Protein AF-A0A4Q6XIL2-F1 (afdb_monomer_lite)

pLDDT: mean 70.56, std 14.46, range [35.97, 95.5]

Foldseek 3Di:
DDDDDPDDPDPPDPDDPVVVVDPPDDDDPCNVVCVVVVVVVVVVVVPPPVPDPPPVDDPPCCVVCVVVVVVVVVVVVVVVVPDDPPPDDPVCCVVCVVVVVVVVVVVVVVVVPPDPDDDPCCVVCVVVVVVVVVVVVVVCVVDVDPPDDDPPCPVVVVVVVVCVVPVPPDPPPPPPPPDPCVVVVVVVVVVVVVVVCVVVVVVCVVPVDDDDDDDPPPVPDPVVNVVVVVVVPDDPVVVVVVVVCVVCVPDDPDDPPPDDPVNVVVVVVVVD

Structure (mmCIF, N/CA/C/O backbone):
data_AF-A0A4Q6XIL2-F1
#
_entry.id   AF-A0A4Q6XIL2-F1
#
loop_
_atom_site.group_PDB
_atom_site.id
_atom_site.type_symbol
_atom_site.label_atom_id
_atom_site.label_alt_id
_atom_site.label_comp_id
_atom_site.label_asym_id
_atom_site.label_entity_id
_atom_site.label_seq_id
_atom_site.pdbx_PDB_ins_code
_atom_site.Cartn_x
_atom_site.Cartn_y
_atom_site.Cartn_z
_atom_site.occupancy
_atom_site.B_iso_or_equiv
_atom_site.auth_seq_id
_atom_site.auth_comp_id
_atom_site.auth_asym_id
_atom_site.auth_atom_id
_atom_site.pdbx_PDB_model_num
ATOM 1 N N . MET A 1 1 ? 30.115 -16.302 -67.035 1.00 35.97 1 MET A N 1
ATOM 2 C CA . MET A 1 1 ? 30.750 -15.832 -68.285 1.00 35.97 1 MET A CA 1
ATOM 3 C C . MET A 1 1 ? 32.041 -16.617 -68.432 1.00 35.97 1 MET A C 1
ATOM 5 O O . MET A 1 1 ? 32.786 -16.675 -67.466 1.00 35.97 1 MET A O 1
ATOM 9 N N . LYS A 1 2 ? 32.237 -17.341 -69.539 1.00 39.78 2 LYS A N 1
ATOM 10 C CA . LYS A 1 2 ? 33.525 -17.990 -69.825 1.00 39.78 2 LYS A CA 1
ATOM 11 C C . LYS A 1 2 ? 34.442 -16.896 -70.366 1.00 39.78 2 LYS A C 1
ATOM 13 O O . LYS A 1 2 ? 34.049 -16.223 -71.311 1.00 39.78 2 LYS A O 1
ATOM 18 N N . GLU A 1 3 ? 35.576 -16.665 -69.721 1.00 50.53 3 GLU A N 1
ATOM 19 C CA . GLU A 1 3 ? 36.574 -15.711 -70.202 1.00 50.53 3 GLU A CA 1
ATOM 20 C C . GLU A 1 3 ? 37.308 -16.338 -71.392 1.00 50.53 3 GLU A C 1
ATOM 22 O O . GLU A 1 3 ? 37.938 -17.391 -71.265 1.00 50.53 3 GLU A O 1
ATOM 27 N N . ASP A 1 4 ? 37.176 -15.717 -72.565 1.00 41.81 4 ASP A N 1
ATOM 28 C CA . ASP A 1 4 ? 37.989 -16.038 -73.732 1.00 41.81 4 ASP A CA 1
ATOM 29 C C . ASP A 1 4 ? 39.417 -15.552 -73.464 1.00 41.81 4 ASP A C 1
ATOM 31 O O . ASP A 1 4 ? 39.721 -14.359 -73.488 1.00 41.81 4 ASP A O 1
ATOM 35 N N . ASN A 1 5 ? 40.298 -16.500 -73.159 1.00 49.25 5 ASN A N 1
ATOM 36 C CA . ASN A 1 5 ? 41.710 -16.252 -72.912 1.00 49.25 5 ASN A CA 1
ATOM 37 C C . ASN A 1 5 ? 42.403 -15.765 -74.198 1.00 49.25 5 ASN A C 1
ATOM 39 O O . ASN A 1 5 ? 42.626 -16.539 -75.126 1.00 49.25 5 ASN A O 1
ATOM 43 N N . THR A 1 6 ? 42.801 -14.494 -74.232 1.00 50.91 6 THR A N 1
ATOM 44 C CA . THR A 1 6 ? 43.514 -13.826 -75.338 1.00 50.91 6 THR A CA 1
ATOM 45 C C . THR A 1 6 ? 45.026 -14.102 -75.344 1.00 50.91 6 THR A C 1
ATOM 47 O O . THR A 1 6 ? 45.837 -13.197 -75.550 1.00 50.91 6 THR A O 1
ATOM 50 N N . TYR A 1 7 ? 45.448 -15.350 -75.117 1.00 49.56 7 TYR A N 1
ATOM 51 C CA . TYR A 1 7 ? 46.871 -15.697 -75.198 1.00 49.56 7 TYR A CA 1
ATOM 52 C C . TYR A 1 7 ? 47.265 -16.055 -76.635 1.00 49.56 7 TYR A C 1
ATOM 54 O O . TYR A 1 7 ? 46.742 -16.995 -77.225 1.00 49.56 7 TYR A O 1
ATOM 62 N N . TYR A 1 8 ? 48.197 -15.272 -77.182 1.00 51.75 8 TYR A N 1
ATOM 63 C CA . TYR A 1 8 ? 48.825 -15.496 -78.481 1.00 51.75 8 TYR A CA 1
ATOM 64 C C . TYR A 1 8 ? 49.592 -16.827 -78.511 1.00 51.75 8 TYR A C 1
ATOM 66 O O . TYR A 1 8 ? 50.364 -17.137 -77.600 1.00 51.75 8 TYR A O 1
ATOM 74 N N . ASP A 1 9 ? 49.394 -17.572 -79.597 1.00 50.25 9 ASP A N 1
ATOM 75 C CA . ASP A 1 9 ? 50.115 -18.796 -79.947 1.00 50.25 9 ASP A CA 1
ATOM 76 C C . ASP A 1 9 ? 51.606 -18.475 -80.186 1.00 50.25 9 ASP A C 1
ATOM 78 O O . ASP A 1 9 ? 51.934 -17.637 -81.030 1.00 50.25 9 ASP A O 1
ATOM 82 N N . GLY A 1 10 ? 52.508 -19.066 -79.391 1.00 56.28 10 GLY A N 1
ATOM 83 C CA . GLY A 1 10 ? 53.964 -18.848 -79.498 1.00 56.28 10 GLY A CA 1
ATOM 84 C C . GLY A 1 10 ? 54.751 -18.643 -78.191 1.00 56.28 10 GLY A C 1
ATOM 85 O O . GLY A 1 10 ? 55.970 -18.500 -78.239 1.00 56.28 10 GLY A O 1
ATOM 86 N N . MET A 1 11 ? 54.108 -18.649 -77.019 1.00 53.56 11 MET A N 1
ATOM 87 C CA . MET A 1 11 ? 54.763 -18.528 -75.696 1.00 53.56 11 MET A CA 1
ATOM 88 C C . MET A 1 11 ? 54.828 -19.876 -74.952 1.00 53.56 11 MET A C 1
ATOM 90 O O . MET A 1 11 ? 54.494 -19.982 -73.774 1.00 53.56 11 MET A O 1
ATOM 94 N N . ASP A 1 12 ? 55.278 -20.932 -75.629 1.00 52.41 12 ASP A N 1
ATOM 95 C CA . ASP A 1 12 ? 55.205 -22.317 -75.128 1.00 52.41 12 ASP A CA 1
ATOM 96 C C . ASP A 1 12 ? 56.283 -22.696 -74.082 1.00 52.41 12 ASP A C 1
ATOM 98 O O . ASP A 1 12 ? 56.531 -23.866 -73.804 1.00 52.41 12 ASP A O 1
ATOM 102 N N . GLY A 1 13 ? 56.937 -21.704 -73.464 1.00 54.25 13 GLY A N 1
ATOM 103 C CA . GLY A 1 13 ? 58.033 -21.925 -72.507 1.00 54.25 13 GLY A CA 1
ATOM 104 C C . GLY A 1 13 ? 58.034 -21.037 -71.260 1.00 54.25 13 GLY A C 1
ATOM 105 O O . GLY A 1 13 ? 58.882 -21.224 -70.392 1.00 54.25 13 GLY A O 1
ATOM 106 N N . LEU A 1 14 ? 57.104 -20.084 -71.138 1.00 55.16 14 LEU A N 1
ATOM 107 C CA . LEU A 1 14 ? 57.030 -19.139 -70.007 1.00 55.16 14 LEU A CA 1
ATOM 108 C C . LEU A 1 14 ? 55.623 -19.084 -69.398 1.00 55.16 14 LEU A C 1
ATOM 110 O O . LEU A 1 14 ? 55.160 -18.048 -68.922 1.00 55.16 14 LEU A O 1
ATOM 114 N N . ASN A 1 15 ? 54.914 -20.210 -69.416 1.00 61.03 15 ASN A N 1
ATOM 115 C CA . ASN A 1 15 ? 53.628 -20.309 -68.747 1.00 61.03 15 ASN A CA 1
ATOM 116 C C . ASN A 1 15 ? 53.857 -20.348 -67.231 1.00 61.03 15 ASN A C 1
ATOM 118 O O . ASN A 1 15 ? 54.387 -21.322 -66.697 1.00 61.03 15 ASN A O 1
ATOM 122 N N . LEU A 1 16 ? 53.452 -19.277 -66.540 1.00 62.19 16 LEU A N 1
ATOM 123 C CA . LEU A 1 16 ? 53.321 -19.263 -65.082 1.00 62.19 16 LEU A CA 1
ATOM 124 C C . LEU A 1 16 ? 52.563 -20.532 -64.641 1.00 62.19 16 LEU A C 1
ATOM 126 O O . LEU A 1 16 ? 51.563 -20.878 -65.285 1.00 62.19 16 LEU A O 1
ATOM 130 N N . PRO A 1 17 ? 53.010 -21.236 -63.581 1.00 65.12 17 PRO A N 1
ATOM 131 C CA . PRO A 1 17 ? 52.316 -22.418 -63.083 1.00 65.12 17 PRO A CA 1
ATOM 132 C C . PRO A 1 17 ? 50.838 -22.094 -62.850 1.00 65.12 17 PRO A C 1
ATOM 134 O O . PRO A 1 17 ? 50.507 -20.995 -62.408 1.00 65.12 17 PRO A O 1
ATOM 137 N N . GLY A 1 18 ? 49.942 -23.040 -63.149 1.00 60.91 18 GLY A N 1
ATOM 138 C CA . GLY A 1 18 ? 48.489 -22.812 -63.118 1.00 60.91 18 GLY A CA 1
ATOM 139 C C . GLY A 1 18 ? 47.961 -22.249 -61.791 1.00 60.91 18 GLY A C 1
ATOM 140 O O . GLY A 1 18 ? 46.960 -21.546 -61.790 1.00 60.91 18 GLY A O 1
ATOM 141 N N . SER A 1 19 ? 48.679 -22.461 -60.684 1.00 62.78 19 SER A N 1
ATOM 142 C CA . SER A 1 19 ? 48.404 -21.864 -59.371 1.00 62.78 19 SER A CA 1
ATOM 143 C C . SER A 1 19 ? 48.509 -20.334 -59.329 1.00 62.78 19 SER A C 1
ATOM 145 O O . SER A 1 19 ? 47.847 -19.716 -58.505 1.00 62.78 19 SER A O 1
ATOM 147 N N . LEU A 1 20 ? 49.304 -19.715 -60.206 1.00 59.84 20 LEU A N 1
ATOM 148 C CA . LEU A 1 20 ? 49.441 -18.257 -60.333 1.00 59.84 20 LEU A CA 1
ATOM 149 C C . LEU A 1 20 ? 48.453 -17.652 -61.340 1.00 59.84 20 LEU A C 1
ATOM 151 O O . LEU A 1 20 ? 48.367 -16.433 -61.460 1.00 59.84 20 LEU A O 1
ATOM 155 N N . ARG A 1 21 ? 47.721 -18.496 -62.079 1.00 64.81 21 ARG A N 1
ATOM 156 C CA . ARG A 1 21 ? 46.666 -18.075 -63.016 1.00 64.81 21 ARG A CA 1
ATOM 157 C C . ARG A 1 21 ? 45.281 -18.014 -62.372 1.00 64.81 21 ARG A C 1
ATOM 159 O O . ARG A 1 21 ? 44.341 -17.565 -63.014 1.00 64.81 21 ARG A O 1
ATOM 166 N N . ILE A 1 22 ? 45.146 -18.469 -61.128 1.00 63.88 22 ILE A N 1
ATOM 167 C CA . ILE A 1 22 ? 43.887 -18.456 -60.385 1.00 63.88 22 ILE A CA 1
ATOM 168 C C . ILE A 1 22 ? 43.977 -17.320 -59.373 1.00 63.88 22 ILE A C 1
ATOM 170 O O . ILE A 1 22 ? 44.932 -17.263 -58.601 1.00 63.88 22 ILE A O 1
ATOM 174 N N . ASN A 1 23 ? 43.004 -16.410 -59.385 1.00 69.00 23 ASN A N 1
ATOM 175 C CA . ASN A 1 23 ? 42.949 -15.316 -58.421 1.00 69.00 23 ASN A CA 1
ATOM 176 C C . ASN A 1 23 ? 42.804 -15.891 -56.990 1.00 69.00 23 ASN A C 1
ATOM 178 O O . ASN A 1 23 ? 41.783 -16.520 -56.709 1.00 69.00 23 ASN A O 1
ATOM 182 N N . PRO A 1 24 ? 43.787 -15.697 -56.086 1.00 73.75 24 PRO A N 1
ATOM 183 C CA . PRO A 1 24 ? 43.733 -16.228 -54.723 1.00 73.75 24 PRO A CA 1
ATOM 184 C C . PRO A 1 24 ? 42.817 -15.410 -53.798 1.00 73.75 24 PRO A C 1
ATOM 186 O O . PRO A 1 24 ? 42.589 -15.806 -52.655 1.00 73.75 24 PRO A O 1
ATOM 189 N N . PHE A 1 25 ? 42.308 -14.264 -54.258 1.00 76.75 25 PHE A N 1
ATOM 190 C CA . PHE A 1 25 ? 41.436 -13.400 -53.475 1.00 76.75 25 PHE A CA 1
ATOM 191 C C . PHE A 1 25 ? 39.975 -13.807 -53.673 1.00 76.75 25 PHE A C 1
ATOM 193 O O . PHE A 1 25 ? 39.355 -13.499 -54.690 1.00 76.75 25 PHE A O 1
ATOM 200 N N . VAL A 1 26 ? 39.429 -14.494 -52.670 1.00 76.06 26 VAL A N 1
ATOM 201 C CA . VAL A 1 26 ? 37.998 -14.797 -52.570 1.00 76.06 26 VAL A CA 1
ATOM 202 C C . VAL A 1 26 ? 37.358 -13.754 -51.669 1.00 76.06 26 VAL A C 1
ATOM 204 O O . VAL A 1 26 ? 37.777 -13.560 -50.528 1.00 76.06 26 VAL A O 1
ATOM 207 N N . VAL A 1 27 ? 36.350 -13.067 -52.194 1.00 82.56 27 VAL A N 1
ATOM 208 C CA . VAL A 1 27 ? 35.577 -12.090 -51.427 1.00 82.56 27 VAL A CA 1
ATOM 209 C C . VAL A 1 27 ? 34.447 -12.824 -50.696 1.00 82.56 27 VAL A C 1
ATOM 211 O O . VAL A 1 27 ? 33.848 -13.720 -51.295 1.00 82.56 27 VAL A O 1
ATOM 214 N N . PRO A 1 28 ? 34.160 -12.494 -49.422 1.00 82.81 28 PRO A N 1
ATOM 215 C CA . PRO A 1 28 ? 33.068 -13.116 -48.681 1.00 82.81 28 PRO A CA 1
ATOM 216 C C . PRO A 1 28 ? 31.714 -12.954 -49.375 1.00 82.81 28 PRO A C 1
ATOM 218 O O . PRO A 1 28 ? 31.485 -11.995 -50.118 1.00 82.81 28 PRO A O 1
ATOM 221 N N . GLU A 1 29 ? 30.801 -13.879 -49.091 1.00 83.62 29 GLU A N 1
ATOM 222 C CA . GLU A 1 29 ? 29.417 -13.796 -49.552 1.00 83.62 29 GLU A CA 1
ATOM 223 C C . GLU A 1 29 ? 28.786 -12.462 -49.104 1.00 83.62 29 GLU A C 1
ATOM 225 O O . GLU A 1 29 ? 28.984 -12.024 -47.970 1.00 83.62 29 GLU A O 1
ATOM 230 N N . ASN A 1 30 ? 28.065 -11.792 -50.008 1.00 84.81 30 ASN A N 1
ATOM 231 C CA . ASN A 1 30 ? 27.443 -10.474 -49.808 1.00 84.81 30 ASN A CA 1
ATOM 232 C C . ASN A 1 30 ? 28.405 -9.287 -49.571 1.00 84.81 30 ASN A C 1
ATOM 234 O O . ASN A 1 30 ? 27.955 -8.202 -49.193 1.00 84.81 30 ASN A O 1
ATOM 238 N N . TYR A 1 31 ? 29.717 -9.435 -49.818 1.00 86.75 31 TYR A N 1
ATOM 239 C CA . TYR A 1 31 ? 30.682 -8.335 -49.649 1.00 86.75 31 TYR A CA 1
ATOM 240 C C . TYR A 1 31 ? 30.289 -7.084 -50.444 1.00 86.75 31 TYR A C 1
ATOM 242 O O . TYR A 1 31 ? 30.260 -5.985 -49.896 1.00 86.75 31 TYR A O 1
ATOM 250 N N . PHE A 1 32 ? 29.962 -7.241 -51.730 1.00 88.25 32 PHE A N 1
ATOM 251 C CA . PHE A 1 32 ? 29.623 -6.107 -52.591 1.00 88.25 32 PHE A CA 1
ATOM 252 C C . PHE A 1 32 ? 28.232 -5.536 -52.301 1.00 88.25 32 PHE A C 1
ATOM 254 O O . PHE A 1 32 ? 28.053 -4.326 -52.426 1.00 88.25 32 PHE A O 1
ATOM 261 N N . ASP A 1 33 ? 27.297 -6.362 -51.828 1.00 89.06 33 ASP A N 1
ATOM 262 C CA . ASP A 1 33 ? 25.962 -5.913 -51.415 1.00 89.06 33 ASP A CA 1
ATOM 263 C C . ASP A 1 33 ? 26.038 -5.005 -50.177 1.00 89.06 33 ASP A C 1
ATOM 265 O O . ASP A 1 33 ? 25.308 -4.019 -50.064 1.00 89.06 33 ASP A O 1
ATOM 269 N N . GLN A 1 34 ? 26.970 -5.291 -49.259 1.00 88.62 34 GLN A N 1
ATOM 270 C CA . GLN A 1 34 ? 27.212 -4.480 -48.060 1.00 88.62 34 GLN A CA 1
ATOM 271 C C . GLN A 1 34 ? 28.234 -3.355 -48.271 1.00 88.62 34 GLN A C 1
ATOM 273 O O . GLN A 1 34 ? 28.296 -2.413 -47.477 1.00 88.62 34 GLN A O 1
ATOM 278 N N . LEU A 1 35 ? 29.042 -3.412 -49.332 1.00 89.31 35 LEU A N 1
ATOM 279 C CA . LEU A 1 35 ? 30.102 -2.434 -49.573 1.00 89.31 35 LEU A CA 1
ATOM 280 C C . LEU A 1 35 ? 29.532 -1.024 -49.740 1.00 89.31 35 LEU A C 1
ATOM 282 O O . LEU A 1 35 ? 30.037 -0.081 -49.135 1.00 89.31 35 LEU A O 1
ATOM 286 N N . SER A 1 36 ? 28.459 -0.870 -50.519 1.00 86.44 36 SER A N 1
ATOM 287 C CA . SER A 1 36 ? 27.848 0.441 -50.757 1.00 86.44 36 SER A CA 1
ATOM 288 C C . SER A 1 36 ? 27.305 1.068 -49.472 1.00 86.44 36 SER A C 1
ATOM 290 O O . SER A 1 36 ? 27.518 2.258 -49.235 1.00 86.44 36 SER A O 1
ATOM 292 N N . SER A 1 37 ? 26.641 0.280 -48.621 1.00 85.69 37 SER A N 1
ATOM 293 C CA . SER A 1 37 ? 26.092 0.771 -47.352 1.00 85.69 37 SER A CA 1
ATOM 294 C C . SER A 1 37 ? 27.194 1.092 -46.338 1.00 85.69 37 SER A C 1
ATOM 296 O O . SER A 1 37 ? 27.106 2.112 -45.654 1.00 85.69 37 SER A O 1
ATOM 298 N N . SER A 1 38 ? 28.259 0.286 -46.296 1.00 85.94 38 SER A N 1
ATOM 299 C CA . SER A 1 38 ? 29.433 0.499 -45.439 1.00 85.94 38 SER A CA 1
ATOM 300 C C . SER A 1 38 ? 30.237 1.741 -45.841 1.00 85.94 38 SER A C 1
ATOM 302 O O . SER A 1 38 ? 30.579 2.572 -45.003 1.00 85.94 38 SER A O 1
ATOM 304 N N . VAL A 1 39 ? 30.480 1.940 -47.137 1.00 89.25 39 VAL A N 1
ATOM 305 C CA . VAL A 1 39 ? 31.167 3.143 -47.633 1.00 89.25 39 VAL A CA 1
ATOM 306 C C . VAL A 1 39 ? 30.320 4.391 -47.376 1.00 89.25 39 VAL A C 1
ATOM 308 O O . VAL A 1 39 ? 30.848 5.425 -46.969 1.00 89.25 39 VAL A O 1
ATOM 311 N N . LEU A 1 40 ? 28.998 4.305 -47.556 1.00 86.25 40 LEU A N 1
ATOM 312 C CA . LEU A 1 40 ? 28.097 5.422 -47.279 1.00 86.25 40 LEU A CA 1
ATOM 313 C C . LEU A 1 40 ? 28.035 5.762 -45.783 1.00 86.25 40 LEU A C 1
ATOM 315 O O . LEU A 1 40 ? 27.981 6.943 -45.441 1.00 86.25 40 LEU A O 1
ATOM 319 N N . SER A 1 41 ? 28.046 4.767 -44.892 1.00 81.12 41 SER A N 1
ATOM 320 C CA . SER A 1 41 ? 28.058 5.005 -43.444 1.00 81.12 41 SER A CA 1
ATOM 321 C C . SER A 1 41 ? 29.374 5.642 -42.990 1.00 81.12 41 SER A C 1
ATOM 323 O O . SER A 1 41 ? 29.338 6.629 -42.258 1.00 81.12 41 SER A O 1
ATOM 325 N N . GLN A 1 42 ? 30.516 5.177 -43.503 1.00 83.38 42 GLN A N 1
ATOM 326 C CA . GLN A 1 42 ? 31.828 5.779 -43.237 1.00 83.38 42 GLN A CA 1
ATOM 327 C C . GLN A 1 42 ? 31.912 7.217 -43.759 1.00 83.38 42 GLN A C 1
ATOM 329 O O . GLN A 1 42 ? 32.266 8.127 -43.015 1.00 83.38 42 GLN A O 1
ATOM 334 N N . ALA A 1 43 ? 31.480 7.458 -44.999 1.00 83.06 43 ALA A N 1
ATOM 335 C CA . ALA A 1 43 ? 31.463 8.801 -45.572 1.00 83.06 43 ALA A CA 1
ATOM 336 C C . ALA A 1 43 ? 30.524 9.759 -44.818 1.00 83.06 43 ALA A C 1
ATOM 338 O O . ALA A 1 43 ? 30.765 10.964 -44.792 1.00 83.06 43 ALA A O 1
ATOM 339 N N . ARG A 1 44 ? 29.438 9.248 -44.220 1.00 81.00 44 ARG A N 1
ATOM 340 C CA . ARG A 1 44 ? 28.550 10.035 -43.349 1.00 81.00 44 ARG A CA 1
ATOM 341 C C . ARG A 1 44 ? 29.220 10.372 -42.020 1.00 81.00 44 ARG A C 1
ATOM 343 O O . ARG A 1 44 ? 29.107 11.515 -41.593 1.00 81.00 44 ARG A O 1
ATOM 350 N N . LEU A 1 45 ? 29.925 9.419 -41.410 1.00 75.00 45 LEU A N 1
ATOM 351 C CA . LEU A 1 45 ? 30.674 9.628 -40.167 1.00 75.00 45 LEU A CA 1
ATOM 352 C C . LEU A 1 45 ? 31.800 10.657 -40.342 1.00 75.00 45 LEU A C 1
ATOM 354 O O . LEU A 1 45 ? 31.941 11.540 -39.502 1.00 75.00 45 LEU A O 1
ATOM 358 N N . ASP A 1 46 ? 32.528 10.612 -41.460 1.00 74.69 46 ASP A N 1
ATOM 359 C CA . ASP A 1 46 ? 33.604 11.569 -41.768 1.00 74.69 46 ASP A CA 1
ATOM 360 C C . ASP A 1 46 ? 33.099 12.997 -42.037 1.00 74.69 46 ASP A C 1
ATOM 362 O O . ASP A 1 46 ? 33.840 13.967 -41.881 1.00 74.69 46 ASP A O 1
ATOM 366 N N . ARG A 1 47 ? 31.834 13.142 -42.455 1.00 71.81 47 ARG A N 1
ATOM 367 C CA . ARG A 1 47 ? 31.191 14.441 -42.721 1.00 71.81 47 ARG A CA 1
ATOM 368 C C . ARG A 1 47 ? 30.566 15.074 -41.485 1.00 71.81 47 ARG A C 1
ATOM 370 O O . ARG A 1 47 ? 30.095 16.208 -41.579 1.00 71.81 47 ARG A O 1
ATOM 377 N N . LEU A 1 48 ? 30.533 14.371 -40.354 1.00 67.38 48 LEU A N 1
ATOM 378 C CA . LEU A 1 48 ? 30.116 14.984 -39.103 1.00 67.38 48 LEU A CA 1
ATOM 379 C C . LEU A 1 48 ? 31.152 16.059 -38.742 1.00 67.38 48 LEU A C 1
ATOM 381 O O . LEU A 1 48 ? 32.352 15.768 -38.724 1.00 67.38 48 LEU A O 1
ATOM 385 N N . PRO A 1 49 ? 30.730 17.316 -38.505 1.00 64.81 49 PRO A N 1
ATOM 386 C CA . PRO A 1 49 ? 31.657 18.364 -38.119 1.00 64.81 49 PRO A CA 1
ATOM 387 C C . PRO A 1 49 ? 32.443 17.896 -36.894 1.00 64.81 49 PRO A C 1
ATOM 389 O O . PRO A 1 49 ? 31.875 17.334 -35.963 1.00 64.81 49 PRO A O 1
ATOM 392 N N . THR A 1 50 ? 33.748 18.171 -36.863 1.00 56.50 50 THR A N 1
ATOM 393 C CA . THR A 1 50 ? 34.613 17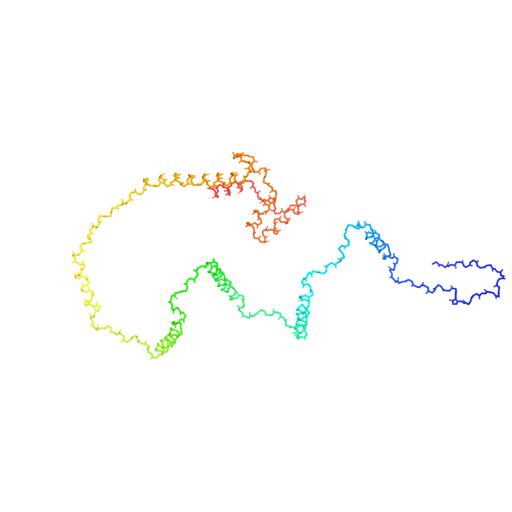.987 -35.679 1.00 56.50 50 THR A CA 1
ATOM 394 C C . THR A 1 50 ? 34.238 18.968 -34.551 1.00 56.50 50 THR A C 1
ATOM 396 O O . THR A 1 50 ? 35.087 19.424 -33.792 1.00 56.50 50 THR A O 1
ATOM 399 N N . ALA A 1 51 ? 32.968 19.355 -34.455 1.00 55.56 51 ALA A N 1
ATOM 400 C CA . ALA A 1 51 ? 32.410 19.982 -33.281 1.00 55.56 51 ALA A CA 1
ATOM 401 C C . ALA A 1 51 ? 32.213 18.852 -32.273 1.00 55.56 51 ALA A C 1
ATOM 403 O O . ALA A 1 51 ? 31.248 18.101 -32.337 1.00 55.56 51 ALA A O 1
ATOM 404 N N . GLU A 1 52 ? 33.219 18.723 -31.410 1.00 56.97 52 GLU A N 1
ATOM 405 C CA . GLU A 1 52 ? 33.240 17.831 -30.262 1.00 56.97 52 GLU A CA 1
ATOM 406 C C . GLU A 1 52 ? 33.249 16.337 -30.615 1.00 56.97 52 GLU A C 1
ATOM 408 O O . GLU A 1 52 ? 32.233 15.655 -30.706 1.00 56.97 52 GLU A O 1
ATOM 413 N N . ARG A 1 53 ? 34.465 15.772 -30.680 1.00 53.22 53 ARG A N 1
ATOM 414 C CA . ARG A 1 53 ? 34.678 14.369 -30.309 1.00 53.22 53 ARG A CA 1
ATOM 415 C C . ARG A 1 53 ? 34.326 14.195 -28.827 1.00 53.22 53 ARG A C 1
ATOM 417 O O . ARG A 1 53 ? 35.201 13.920 -28.009 1.00 53.22 53 ARG A O 1
ATOM 424 N N . ILE A 1 54 ? 33.050 14.311 -28.479 1.00 54.69 54 ILE A N 1
ATOM 425 C CA . ILE A 1 54 ? 32.497 13.555 -27.367 1.00 54.69 54 ILE A CA 1
ATOM 426 C C . ILE A 1 54 ? 32.520 12.118 -27.890 1.00 54.69 54 ILE A C 1
ATOM 428 O O . ILE A 1 54 ? 31.552 11.605 -28.444 1.00 54.69 54 ILE A O 1
ATOM 432 N N . GLY A 1 55 ? 33.704 11.495 -27.850 1.00 56.62 55 GLY A N 1
ATOM 433 C CA . GLY A 1 55 ? 33.793 10.049 -27.995 1.00 56.62 55 GLY A CA 1
ATOM 434 C C . GLY A 1 55 ? 32.808 9.439 -27.010 1.00 56.62 55 GLY A C 1
ATOM 435 O O . GLY A 1 55 ? 32.581 10.046 -25.969 1.00 56.62 55 GLY A O 1
ATOM 436 N N . PHE A 1 56 ? 32.204 8.300 -27.358 1.00 62.41 56 PHE A N 1
ATOM 437 C CA . PHE A 1 56 ? 31.222 7.607 -26.522 1.00 62.41 56 PHE A CA 1
ATOM 438 C C . PHE A 1 56 ? 31.604 7.696 -25.040 1.00 62.41 56 PHE A C 1
ATOM 440 O O . PHE A 1 56 ? 32.508 7.001 -24.572 1.00 62.41 56 PHE A O 1
ATOM 447 N N . THR A 1 57 ? 30.965 8.618 -24.323 1.00 66.38 57 THR A N 1
ATOM 448 C CA . THR A 1 57 ? 31.250 8.860 -22.921 1.00 66.38 57 THR A CA 1
ATOM 449 C C . THR A 1 57 ? 30.435 7.857 -22.152 1.00 66.38 57 THR A C 1
ATOM 451 O O . THR A 1 57 ? 29.209 7.800 -22.236 1.00 66.38 57 THR A O 1
ATOM 454 N N . VAL A 1 58 ? 31.146 7.009 -21.427 1.00 79.44 58 VAL A N 1
ATOM 455 C CA . VAL A 1 58 ? 30.510 6.084 -20.511 1.00 79.44 58 VAL A CA 1
ATOM 456 C C . VAL A 1 58 ? 29.822 6.921 -19.423 1.00 79.44 58 VAL A C 1
ATOM 458 O O . VAL A 1 58 ? 30.481 7.798 -18.856 1.00 79.44 58 VAL A O 1
ATOM 461 N N . PRO A 1 59 ? 28.526 6.692 -19.128 1.00 84.50 59 PRO A N 1
ATOM 462 C CA . PRO A 1 59 ? 27.841 7.390 -18.048 1.00 84.50 59 PRO A CA 1
ATOM 463 C C . PRO A 1 59 ? 28.632 7.281 -16.744 1.00 84.50 59 PRO A C 1
ATOM 465 O O . PRO A 1 59 ? 29.151 6.210 -16.429 1.00 84.50 59 PRO A O 1
ATOM 468 N N . GLU A 1 60 ? 28.687 8.361 -15.966 1.00 85.00 60 GLU A N 1
ATOM 469 C CA . GLU A 1 60 ? 29.498 8.455 -14.739 1.00 85.00 60 GLU A CA 1
ATOM 470 C C . GLU A 1 60 ? 29.263 7.277 -13.772 1.00 85.00 60 GLU A C 1
ATOM 472 O O . GLU A 1 60 ? 30.184 6.783 -13.127 1.00 85.00 60 GLU A O 1
ATOM 477 N N . SER A 1 61 ? 28.034 6.756 -13.734 1.00 86.50 61 SER A N 1
ATOM 478 C CA . SER A 1 61 ? 27.633 5.647 -12.860 1.00 86.50 61 SER A CA 1
ATOM 479 C C . SER A 1 61 ? 27.796 4.243 -13.458 1.00 86.50 61 SER A C 1
ATOM 481 O O . SER A 1 61 ? 27.563 3.267 -12.747 1.00 86.50 61 SER A O 1
ATOM 483 N N . TYR A 1 62 ? 28.198 4.098 -14.724 1.00 88.19 62 TYR A N 1
ATOM 484 C CA . TYR A 1 62 ? 28.266 2.793 -15.396 1.00 88.19 62 TYR A CA 1
ATOM 485 C C . TYR A 1 62 ? 29.185 1.816 -14.662 1.00 88.19 62 TYR A C 1
ATOM 487 O O . TYR A 1 62 ? 28.759 0.721 -14.317 1.00 88.19 62 TYR A O 1
ATOM 495 N N . PHE A 1 63 ? 30.428 2.213 -14.369 1.00 92.31 63 PHE A N 1
ATOM 496 C CA . PHE A 1 63 ? 31.391 1.329 -13.704 1.00 92.31 63 PHE A CA 1
ATOM 497 C C . PHE A 1 63 ? 31.031 1.076 -12.239 1.00 92.31 63 PHE A C 1
ATOM 499 O O . PHE A 1 63 ? 31.203 -0.041 -11.755 1.00 92.31 63 PHE A O 1
ATOM 506 N N . SER A 1 64 ? 30.464 2.075 -11.561 1.00 90.25 64 SER A N 1
ATOM 507 C CA . SER A 1 64 ? 29.960 1.935 -10.191 1.00 90.25 64 SER A CA 1
ATOM 508 C C . SER A 1 64 ? 28.817 0.918 -10.105 1.00 90.25 64 SER A C 1
ATOM 510 O O . SER A 1 64 ? 28.733 0.159 -9.141 1.00 90.25 64 SER A O 1
ATOM 512 N N . GLN A 1 65 ? 27.953 0.865 -11.123 1.00 92.12 65 GLN A N 1
ATOM 513 C CA . GLN A 1 65 ? 26.819 -0.062 -11.190 1.00 92.12 65 GLN A CA 1
ATOM 514 C C . GLN A 1 65 ? 27.159 -1.391 -11.873 1.00 92.12 65 GLN A C 1
ATOM 516 O O . GLN A 1 65 ? 26.438 -2.366 -11.677 1.00 92.12 65 GLN A O 1
ATOM 521 N N . LEU A 1 66 ? 28.253 -1.467 -12.635 1.00 91.81 66 LEU A N 1
ATOM 522 C CA . LEU A 1 66 ? 28.617 -2.631 -13.445 1.00 91.81 66 LEU A CA 1
ATOM 523 C C . LEU A 1 66 ? 28.691 -3.912 -12.612 1.00 91.81 66 LEU A C 1
ATOM 525 O O . LEU A 1 66 ? 28.115 -4.924 -12.997 1.00 91.81 66 LEU A O 1
ATOM 529 N N . THR A 1 67 ? 29.338 -3.860 -11.448 1.00 92.50 67 THR A N 1
ATOM 530 C CA . THR A 1 67 ? 29.436 -5.013 -10.542 1.00 92.50 67 THR A CA 1
ATOM 531 C C . THR A 1 67 ? 28.058 -5.495 -10.093 1.00 92.50 67 THR A C 1
ATOM 533 O O . THR A 1 67 ? 27.779 -6.692 -10.149 1.00 92.50 67 THR A O 1
ATOM 536 N N . ASN A 1 68 ? 27.176 -4.573 -9.698 1.00 89.50 68 ASN A N 1
ATOM 537 C CA . ASN A 1 68 ? 25.815 -4.911 -9.280 1.00 89.50 68 ASN A CA 1
ATOM 538 C C . ASN A 1 68 ? 25.002 -5.472 -10.449 1.00 89.50 68 ASN A C 1
ATOM 540 O O . ASN A 1 68 ? 24.326 -6.483 -10.286 1.00 89.50 68 ASN A O 1
ATOM 544 N N . ASN A 1 69 ? 25.114 -4.873 -11.634 1.00 92.00 69 ASN A N 1
ATOM 545 C CA . ASN A 1 69 ? 24.419 -5.321 -12.838 1.00 92.00 69 ASN A CA 1
ATOM 546 C C . ASN A 1 69 ? 24.871 -6.727 -13.251 1.00 92.00 69 ASN A C 1
ATOM 548 O O . ASN A 1 69 ? 24.033 -7.587 -13.507 1.00 92.00 69 ASN A O 1
ATOM 552 N N . ILE A 1 70 ? 26.177 -7.003 -13.237 1.00 93.19 70 ILE A N 1
ATOM 553 C CA . ILE A 1 70 ? 26.717 -8.339 -13.520 1.00 93.19 70 ILE A CA 1
ATOM 554 C C . ILE A 1 70 ? 26.209 -9.350 -12.486 1.00 93.19 70 ILE A C 1
ATOM 556 O O . ILE A 1 70 ? 25.736 -10.421 -12.857 1.00 93.19 70 ILE A O 1
ATOM 560 N N . GLN A 1 71 ? 26.246 -9.017 -11.194 1.00 90.25 71 GLN A N 1
ATOM 561 C CA . GLN A 1 71 ? 25.719 -9.899 -10.149 1.00 90.25 71 GLN A CA 1
ATOM 562 C C . GLN A 1 71 ? 24.214 -10.150 -10.293 1.00 90.25 71 GLN A C 1
ATOM 564 O O . GLN A 1 71 ? 23.760 -11.268 -10.051 1.00 90.25 71 GLN A O 1
ATOM 569 N N . LEU A 1 72 ? 23.438 -9.137 -10.685 1.00 89.44 72 LEU A N 1
ATOM 570 C CA . LEU A 1 72 ? 22.015 -9.281 -10.984 1.00 89.44 72 LEU A CA 1
ATOM 571 C C . LEU A 1 72 ? 21.801 -10.220 -12.171 1.00 89.44 72 LEU A C 1
ATOM 573 O O . LEU A 1 72 ? 20.999 -11.142 -12.058 1.00 89.44 72 LEU A O 1
ATOM 577 N N . HIS A 1 73 ? 22.551 -10.050 -13.260 1.00 84.88 73 HIS A N 1
ATOM 578 C CA . HIS A 1 73 ? 22.473 -10.932 -14.424 1.00 84.88 73 HIS A CA 1
ATOM 579 C C . HIS A 1 73 ? 22.821 -12.383 -14.081 1.00 84.88 73 HIS A C 1
ATOM 581 O O . HIS A 1 73 ? 22.058 -13.280 -14.429 1.00 84.88 73 HIS A O 1
ATOM 587 N N . ILE A 1 74 ? 23.893 -12.612 -13.318 1.00 86.81 74 ILE A N 1
ATOM 588 C CA . ILE A 1 74 ? 24.277 -13.953 -12.852 1.00 86.81 74 ILE A CA 1
ATOM 589 C C . ILE A 1 74 ? 23.160 -14.571 -12.004 1.00 86.81 74 ILE A C 1
ATOM 591 O O . ILE A 1 74 ? 22.797 -15.726 -12.211 1.00 86.81 74 ILE A O 1
ATOM 595 N N . LYS A 1 75 ? 22.577 -13.811 -11.066 1.00 84.88 75 LYS A N 1
ATOM 596 C CA . LYS A 1 75 ? 21.452 -14.290 -10.247 1.00 84.88 75 LYS A CA 1
ATOM 597 C C . LYS A 1 75 ? 20.244 -14.638 -11.115 1.00 84.88 75 LYS A C 1
ATOM 599 O O . LYS A 1 75 ? 19.661 -15.700 -10.941 1.00 84.88 75 LYS A O 1
ATOM 604 N N . VAL A 1 76 ? 19.879 -13.773 -12.062 1.00 80.38 76 VAL A N 1
ATOM 605 C CA . VAL A 1 76 ? 18.762 -14.009 -12.991 1.00 80.38 76 VAL A CA 1
ATOM 606 C C . VAL A 1 76 ? 18.992 -15.273 -13.821 1.00 80.38 76 VAL A C 1
ATOM 608 O O . VAL A 1 76 ? 18.067 -16.066 -13.973 1.00 80.38 76 VAL A O 1
ATOM 611 N N . GLU A 1 77 ? 20.206 -15.503 -14.320 1.00 77.69 77 GLU A N 1
ATOM 612 C CA . GLU A 1 77 ? 20.548 -16.725 -15.058 1.00 77.69 77 GLU A CA 1
ATOM 613 C C . GLU A 1 77 ? 20.500 -17.980 -14.179 1.00 77.69 77 GLU A C 1
ATOM 615 O O . GLU A 1 77 ? 19.933 -18.988 -14.597 1.00 77.69 77 GLU A O 1
ATOM 620 N N . GLN A 1 78 ? 20.973 -17.908 -12.931 1.00 73.19 78 GLN A N 1
ATOM 621 C CA . GLN A 1 78 ? 20.840 -19.003 -11.959 1.00 73.19 78 GLN A CA 1
ATOM 622 C C . GLN A 1 78 ? 19.371 -19.387 -11.704 1.00 73.19 78 GLN A C 1
ATOM 624 O O . GLN A 1 78 ? 19.062 -20.559 -11.484 1.00 73.19 78 GLN A O 1
ATOM 629 N N . TYR A 1 79 ? 18.448 -18.422 -11.773 1.00 64.44 79 TYR A N 1
ATOM 630 C CA . TYR A 1 79 ? 17.010 -18.687 -11.669 1.00 64.44 79 TYR A CA 1
ATOM 631 C C . TYR A 1 79 ? 16.369 -19.179 -12.976 1.00 64.44 79 TYR A C 1
ATOM 633 O O . TYR A 1 79 ? 15.291 -19.765 -12.912 1.00 64.44 79 TYR A O 1
ATOM 641 N N . LYS A 1 80 ? 17.005 -18.989 -14.141 1.00 63.66 80 LYS A N 1
ATOM 642 C CA . LYS A 1 80 ? 16.513 -19.510 -15.432 1.00 63.66 80 LYS A CA 1
ATOM 643 C C . LYS A 1 80 ? 16.797 -21.001 -15.621 1.00 63.66 80 LYS A C 1
ATOM 645 O O . LYS A 1 80 ? 15.989 -21.681 -16.243 1.00 63.66 80 LYS A O 1
ATOM 650 N N . ASP A 1 81 ? 17.911 -21.500 -15.083 1.00 57.75 81 ASP A N 1
ATOM 651 C CA . ASP A 1 81 ? 18.360 -22.889 -15.295 1.00 57.75 81 ASP A CA 1
ATOM 652 C C . ASP A 1 81 ? 17.667 -23.902 -14.359 1.00 57.75 81 ASP A C 1
ATOM 654 O O . ASP A 1 81 ? 17.668 -25.113 -14.577 1.00 57.75 81 ASP A O 1
ATOM 658 N N . THR A 1 82 ? 16.984 -23.406 -13.323 1.00 56.47 82 THR A N 1
ATOM 659 C CA . THR A 1 82 ? 16.103 -24.221 -12.479 1.00 56.47 82 THR A CA 1
ATOM 660 C C . THR A 1 82 ? 14.695 -24.219 -13.063 1.00 56.47 82 THR A C 1
ATOM 662 O O . THR A 1 82 ? 13.840 -23.473 -12.607 1.00 56.47 82 THR A O 1
ATOM 665 N N . THR A 1 83 ? 14.484 -25.061 -14.085 1.00 53.47 83 THR A N 1
ATOM 666 C CA . THR A 1 83 ? 13.185 -25.627 -14.517 1.00 53.47 83 THR A CA 1
ATOM 667 C C . THR A 1 83 ? 12.015 -24.647 -14.579 1.00 53.47 83 THR A C 1
ATOM 669 O O . THR A 1 83 ? 11.496 -24.324 -13.520 1.00 53.47 83 THR A O 1
ATOM 672 N N . HIS A 1 84 ? 11.550 -24.270 -15.784 1.00 53.06 84 HIS A N 1
ATOM 673 C CA . HIS A 1 84 ? 10.214 -23.704 -16.069 1.00 53.06 84 HIS A CA 1
ATOM 674 C C . HIS A 1 84 ? 9.337 -23.478 -14.824 1.00 53.06 84 HIS A C 1
ATOM 676 O O . HIS A 1 84 ? 8.394 -24.221 -14.563 1.00 53.06 84 HIS A O 1
ATOM 682 N N . ARG A 1 85 ? 9.657 -22.457 -14.024 1.00 55.88 85 ARG A N 1
ATOM 683 C CA . ARG A 1 85 ? 8.683 -21.920 -13.097 1.00 55.88 85 ARG A CA 1
ATOM 684 C C . ARG A 1 85 ? 7.878 -20.987 -13.961 1.00 55.88 85 ARG A C 1
ATOM 686 O O . ARG A 1 85 ? 8.290 -19.859 -14.230 1.00 55.88 85 ARG A O 1
ATOM 693 N N . GLU A 1 86 ? 6.768 -21.521 -14.466 1.00 58.59 86 GLU A N 1
ATOM 694 C CA . GLU A 1 86 ? 5.575 -20.713 -14.672 1.00 58.59 86 GLU A CA 1
ATOM 695 C C . GLU A 1 86 ? 5.549 -19.717 -13.515 1.00 58.59 86 GLU A C 1
ATOM 697 O O . GLU A 1 86 ? 5.691 -20.107 -12.350 1.00 58.59 86 GLU A O 1
ATOM 702 N N . TRP A 1 87 ? 5.561 -18.429 -13.846 1.00 60.91 87 TRP A N 1
ATOM 703 C CA . TRP A 1 87 ? 5.414 -17.364 -12.868 1.00 60.91 87 TRP A CA 1
ATOM 704 C C . TRP A 1 87 ? 4.008 -17.492 -12.297 1.00 60.91 87 TRP A C 1
ATOM 706 O O . TRP A 1 87 ? 3.084 -16.812 -12.731 1.00 60.91 87 TRP A O 1
ATOM 716 N N . ASP A 1 88 ? 3.843 -18.453 -11.397 1.00 66.88 88 ASP A N 1
ATOM 717 C CA . ASP A 1 88 ? 2.563 -18.780 -10.827 1.00 66.88 88 ASP A CA 1
ATOM 718 C C . ASP A 1 88 ? 2.316 -17.755 -9.739 1.00 66.88 88 ASP A C 1
ATOM 720 O O . ASP A 1 88 ? 3.111 -17.569 -8.805 1.00 66.88 88 ASP A O 1
ATOM 724 N N . VAL A 1 89 ? 1.252 -16.996 -9.940 1.00 76.12 89 VAL A N 1
ATOM 725 C CA . VAL A 1 89 ? 0.877 -15.951 -9.012 1.00 76.12 89 VAL A CA 1
ATOM 726 C C . VAL A 1 89 ? 0.523 -16.642 -7.694 1.00 76.12 89 VAL A C 1
ATOM 728 O O . VAL A 1 89 ? -0.285 -17.573 -7.702 1.00 76.12 89 VAL A O 1
ATOM 731 N N . PRO A 1 90 ? 1.105 -16.221 -6.551 1.00 81.19 90 PRO A N 1
ATOM 732 C CA . PRO A 1 90 ? 0.781 -16.818 -5.267 1.00 81.19 90 PRO A CA 1
ATOM 733 C C . PRO A 1 90 ? -0.730 -16.855 -5.065 1.00 81.19 90 PRO A C 1
ATOM 735 O O . PRO A 1 90 ? -1.424 -15.865 -5.305 1.00 81.19 90 PRO A O 1
ATOM 738 N N . LYS A 1 91 ? -1.243 -18.003 -4.625 1.00 81.56 91 LYS A N 1
ATOM 739 C CA . LYS A 1 91 ? -2.670 -18.167 -4.355 1.00 81.56 91 LYS A CA 1
ATOM 740 C C . LYS A 1 91 ? -3.144 -17.056 -3.406 1.00 81.56 91 LYS A C 1
ATOM 742 O O . LYS A 1 91 ? -2.548 -16.876 -2.348 1.00 81.56 91 LYS A O 1
ATOM 747 N N . GLY A 1 92 ? -4.179 -16.320 -3.808 1.00 84.81 92 GLY A N 1
ATOM 748 C CA . GLY A 1 92 ? -4.723 -15.185 -3.054 1.00 84.81 92 GLY A CA 1
ATOM 749 C C . GLY A 1 92 ? -4.052 -13.831 -3.297 1.00 84.81 92 GLY A C 1
ATOM 750 O O . GLY A 1 92 ? -4.515 -12.828 -2.772 1.00 84.81 92 GLY A O 1
ATOM 751 N N . TYR A 1 93 ? -3.020 -13.741 -4.145 1.00 87.00 93 TYR A N 1
ATOM 752 C CA . TYR A 1 93 ? -2.358 -12.464 -4.450 1.00 87.00 93 TYR A CA 1
ATOM 753 C C . TYR A 1 93 ? -3.334 -11.385 -4.931 1.00 87.00 93 TYR A C 1
ATOM 755 O O . TYR A 1 93 ? -3.267 -10.261 -4.450 1.00 87.00 93 TYR A O 1
ATOM 763 N N . PHE A 1 94 ? -4.232 -11.723 -5.864 1.00 89.31 94 PHE A N 1
ATOM 764 C CA . PHE A 1 94 ? -5.220 -10.781 -6.398 1.00 89.31 94 PHE A CA 1
ATOM 765 C C . PHE A 1 94 ? -6.400 -10.548 -5.453 1.00 89.31 94 PHE A C 1
ATOM 767 O O . PHE A 1 94 ? -6.974 -9.464 -5.470 1.00 89.31 94 PHE A O 1
ATOM 774 N N . GLU A 1 95 ? -6.732 -11.540 -4.626 1.00 90.88 95 GLU A N 1
ATOM 775 C CA . GLU A 1 95 ? -7.771 -11.436 -3.596 1.00 90.88 95 GLU A CA 1
ATOM 776 C C . GLU A 1 95 ? -7.346 -10.400 -2.541 1.00 90.88 95 GLU A C 1
ATOM 778 O O . GLU A 1 95 ? -8.108 -9.486 -2.234 1.00 90.88 95 GLU A O 1
ATOM 783 N N . ASP A 1 96 ? -6.083 -10.457 -2.106 1.00 91.69 96 ASP A N 1
ATOM 784 C CA . ASP A 1 96 ? -5.514 -9.553 -1.100 1.00 91.69 96 ASP A CA 1
ATOM 785 C C . ASP A 1 96 ? -4.959 -8.243 -1.696 1.00 91.69 96 ASP A C 1
ATOM 787 O O . ASP A 1 96 ? -4.616 -7.314 -0.959 1.00 91.69 96 ASP A O 1
ATOM 791 N N . LEU A 1 97 ? -4.825 -8.141 -3.026 1.00 90.50 97 LEU A N 1
ATOM 792 C CA . LEU A 1 97 ? -4.189 -6.995 -3.692 1.00 90.50 97 LEU A CA 1
ATOM 793 C C . LEU A 1 97 ? -4.912 -5.688 -3.366 1.00 90.50 97 LEU A C 1
ATOM 795 O O . LEU A 1 97 ? -4.265 -4.684 -3.069 1.00 90.50 97 LEU A O 1
ATOM 799 N N . SER A 1 98 ? -6.246 -5.705 -3.420 1.00 87.50 98 SER A N 1
ATOM 800 C CA . SER A 1 98 ? -7.065 -4.516 -3.174 1.00 87.50 98 SER A CA 1
ATOM 801 C C . SER A 1 98 ? -6.861 -4.002 -1.750 1.00 87.50 98 SER A C 1
ATOM 803 O O . SER A 1 98 ? -6.532 -2.829 -1.553 1.00 87.50 98 SER A O 1
ATOM 805 N N . ASP A 1 99 ? -6.930 -4.901 -0.767 1.00 90.06 99 ASP A N 1
ATOM 806 C CA . ASP A 1 99 ? -6.704 -4.574 0.640 1.00 90.06 99 ASP A CA 1
ATOM 807 C C . ASP A 1 99 ? -5.276 -4.083 0.882 1.00 90.06 99 ASP A C 1
ATOM 809 O O . ASP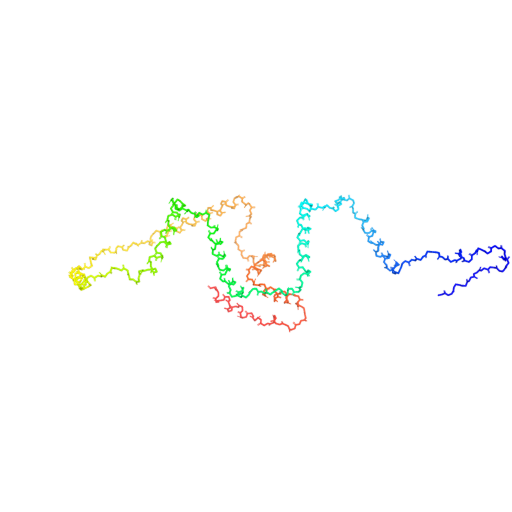 A 1 99 ? -5.051 -3.121 1.624 1.00 90.06 99 ASP A O 1
ATOM 813 N N . LYS A 1 100 ? -4.296 -4.684 0.203 1.00 88.94 100 LYS A N 1
ATOM 814 C CA . LYS A 1 100 ? -2.893 -4.291 0.308 1.00 88.94 100 LYS A CA 1
ATOM 815 C C . LYS A 1 100 ? -2.649 -2.898 -0.271 1.00 88.94 100 LYS A C 1
ATOM 817 O O . LYS A 1 100 ? -2.005 -2.084 0.391 1.00 88.94 100 LYS A O 1
ATOM 822 N N . ILE A 1 101 ? -3.210 -2.583 -1.437 1.00 89.44 101 ILE A N 1
ATOM 823 C CA . ILE A 1 101 ? -3.134 -1.244 -2.046 1.00 89.44 101 ILE A CA 1
ATOM 824 C C . ILE A 1 101 ? -3.849 -0.218 -1.159 1.00 89.44 101 ILE A C 1
ATOM 826 O O . ILE A 1 101 ? -3.305 0.854 -0.884 1.00 89.44 101 ILE A O 1
ATOM 830 N N . LEU A 1 102 ? -5.030 -0.548 -0.634 1.00 87.19 102 LEU A N 1
ATOM 831 C CA . LEU A 1 102 ? -5.758 0.321 0.290 1.00 87.19 102 LEU A CA 1
ATOM 832 C C . LEU A 1 102 ? -4.965 0.574 1.584 1.00 87.19 102 LEU A C 1
ATOM 834 O O . LEU A 1 102 ? -4.967 1.685 2.111 1.00 87.19 102 LEU A O 1
ATOM 838 N N . SER A 1 103 ? -4.273 -0.438 2.110 1.00 84.88 103 SER A N 1
ATOM 839 C CA . SER A 1 103 ? -3.421 -0.277 3.292 1.00 84.88 103 SER A CA 1
ATOM 840 C C . SER A 1 103 ? -2.210 0.614 3.003 1.00 84.88 103 SER A C 1
ATOM 842 O O . SER A 1 103 ? -1.916 1.517 3.784 1.00 84.88 103 SER A O 1
ATOM 844 N N . GLN A 1 104 ? -1.571 0.428 1.848 1.00 87.19 104 GLN A N 1
ATOM 845 C CA . GLN A 1 104 ? -0.405 1.195 1.425 1.00 87.19 104 GLN A CA 1
ATOM 846 C C . GLN A 1 104 ? -0.759 2.671 1.205 1.00 87.19 104 GLN A C 1
ATOM 848 O O . GLN A 1 104 ? -0.094 3.552 1.739 1.00 87.19 104 GLN A O 1
ATOM 853 N N . THR A 1 105 ? -1.859 2.949 0.503 1.00 79.44 105 THR A N 1
ATOM 854 C CA . THR A 1 105 ? -2.340 4.323 0.265 1.00 79.44 105 THR A CA 1
ATOM 855 C C . THR A 1 105 ? -2.701 5.050 1.559 1.00 79.44 105 THR A C 1
ATOM 857 O O . THR A 1 105 ? -2.391 6.231 1.706 1.00 79.44 105 THR A O 1
ATOM 860 N N . LYS A 1 106 ? -3.301 4.355 2.535 1.00 80.50 106 LYS A N 1
ATOM 861 C CA . LYS A 1 106 ? -3.563 4.918 3.870 1.00 80.50 106 LYS A CA 1
ATOM 862 C C . LYS A 1 106 ? -2.267 5.265 4.599 1.00 80.50 106 LYS A C 1
ATOM 864 O O . LYS A 1 106 ? -2.180 6.338 5.187 1.00 80.50 106 LYS A O 1
ATOM 869 N N . ILE A 1 107 ? -1.268 4.385 4.551 1.00 78.25 107 ILE A N 1
ATOM 870 C CA . ILE A 1 107 ? 0.039 4.627 5.178 1.00 78.25 107 ILE A CA 1
ATOM 871 C C . ILE A 1 107 ? 0.737 5.816 4.515 1.00 78.25 107 ILE A C 1
ATOM 873 O O . ILE A 1 107 ? 1.254 6.676 5.216 1.00 78.25 107 ILE A O 1
ATOM 877 N N . GLU A 1 108 ? 0.710 5.914 3.188 1.00 75.81 108 GLU A N 1
ATOM 878 C CA . GLU A 1 108 ? 1.312 7.030 2.450 1.00 75.81 108 GLU A CA 1
ATOM 879 C C . GLU A 1 108 ? 0.589 8.361 2.692 1.00 75.81 108 GLU A C 1
ATOM 881 O O . GLU A 1 108 ? 1.239 9.399 2.810 1.00 75.81 108 GLU A O 1
ATOM 886 N N . ALA A 1 109 ? -0.741 8.347 2.814 1.00 70.75 109 ALA A N 1
ATOM 887 C CA . ALA A 1 109 ? -1.516 9.530 3.182 1.00 70.75 109 ALA A CA 1
ATOM 888 C C . ALA A 1 109 ? -1.169 10.025 4.595 1.00 70.75 109 ALA A C 1
ATOM 890 O O . ALA A 1 109 ? -1.051 11.230 4.811 1.00 70.75 109 ALA A O 1
ATOM 891 N N . VAL A 1 110 ? -0.953 9.100 5.535 1.00 64.44 110 VAL A N 1
ATOM 892 C CA . VAL A 1 110 ? -0.514 9.416 6.903 1.00 64.44 110 VAL A CA 1
ATOM 893 C C . VAL A 1 110 ? 0.954 9.858 6.927 1.00 64.44 110 VAL A C 1
ATOM 895 O O . VAL A 1 110 ? 1.289 10.795 7.639 1.00 64.44 110 VAL A O 1
ATOM 898 N N . ALA A 1 111 ? 1.831 9.254 6.121 1.00 63.62 111 ALA A N 1
ATOM 899 C CA . ALA A 1 111 ? 3.252 9.607 6.052 1.00 63.62 111 ALA A CA 1
ATOM 900 C C . ALA A 1 111 ? 3.513 10.987 5.419 1.00 63.62 111 ALA A C 1
ATOM 902 O O . ALA A 1 111 ? 4.544 11.596 5.690 1.00 63.62 111 ALA A O 1
ATOM 903 N N . LYS A 1 112 ? 2.589 11.491 4.589 1.00 67.31 112 LYS A N 1
ATOM 904 C CA . LYS A 1 112 ? 2.624 12.864 4.053 1.00 67.31 112 LYS A CA 1
ATOM 905 C C . LYS A 1 112 ? 2.175 13.925 5.067 1.00 67.31 112 LYS A C 1
ATOM 907 O O . LYS A 1 112 ? 2.352 15.111 4.801 1.00 67.31 112 LYS A O 1
ATOM 912 N N . GLN A 1 113 ? 1.592 13.536 6.204 1.00 62.53 113 GLN A N 1
ATOM 913 C CA . GLN A 1 113 ? 1.387 14.454 7.323 1.00 62.53 113 GLN A CA 1
ATOM 914 C C . GLN A 1 113 ? 2.697 14.540 8.113 1.00 62.53 113 GLN A C 1
ATOM 916 O O . GLN A 1 113 ? 3.096 13.582 8.767 1.00 62.53 113 GLN A O 1
ATOM 921 N N . GLU A 1 114 ? 3.374 15.687 8.035 1.00 59.31 114 GLU A N 1
ATOM 922 C CA . GLU A 1 114 ? 4.721 15.877 8.598 1.00 59.31 114 GLU A CA 1
ATOM 923 C C . GLU A 1 114 ? 4.797 15.840 10.137 1.00 59.31 114 GLU A C 1
ATOM 925 O O . GLU A 1 114 ? 5.890 15.794 10.693 1.00 59.31 114 GLU A O 1
ATOM 930 N N . GLU A 1 115 ? 3.670 15.790 10.850 1.00 63.19 115 GLU A N 1
ATOM 931 C CA . GLU A 1 115 ? 3.646 15.808 12.317 1.00 63.19 115 GLU A CA 1
ATOM 932 C C . GLU A 1 115 ? 2.852 14.626 12.880 1.00 63.19 115 GLU A C 1
ATOM 934 O O . GLU A 1 115 ? 1.712 14.746 13.329 1.00 63.19 115 GLU A O 1
ATOM 939 N N . PHE A 1 116 ? 3.482 13.449 12.889 1.00 66.50 116 PHE A N 1
ATOM 940 C CA . PHE A 1 116 ? 3.079 12.379 13.798 1.00 66.50 116 PHE A CA 1
ATOM 941 C C . PHE A 1 116 ? 3.777 12.591 15.146 1.00 66.50 116 PHE A C 1
ATOM 943 O O . PHE A 1 116 ? 4.847 12.036 15.408 1.00 66.50 116 PHE A O 1
ATOM 950 N N . GLU A 1 117 ? 3.192 13.433 16.003 1.00 73.88 117 GLU A N 1
ATOM 951 C CA . GLU A 1 117 ? 3.691 13.604 17.366 1.00 73.88 117 GLU A CA 1
ATOM 952 C C . GLU A 1 117 ? 3.391 12.353 18.191 1.00 73.88 117 GLU A C 1
ATOM 954 O O . GLU A 1 117 ? 2.247 12.014 18.506 1.00 73.88 117 GLU A O 1
ATOM 959 N N . VAL A 1 118 ? 4.457 11.644 18.546 1.00 81.75 118 VAL A N 1
ATOM 960 C CA . VAL A 1 118 ? 4.366 10.517 19.460 1.00 81.75 118 VAL A CA 1
ATOM 961 C C . VAL A 1 118 ? 4.114 11.069 20.871 1.00 81.75 118 VAL A C 1
ATOM 963 O O . VAL A 1 118 ? 4.875 11.927 21.322 1.00 81.75 118 VAL A O 1
ATOM 966 N N . PRO A 1 119 ? 3.089 10.584 21.599 1.00 84.25 119 PRO A N 1
ATOM 967 C CA . PRO A 1 119 ? 2.836 11.018 22.966 1.00 84.25 119 PRO A CA 1
ATOM 968 C C . PRO A 1 119 ? 4.069 10.858 23.860 1.00 84.25 119 PRO A C 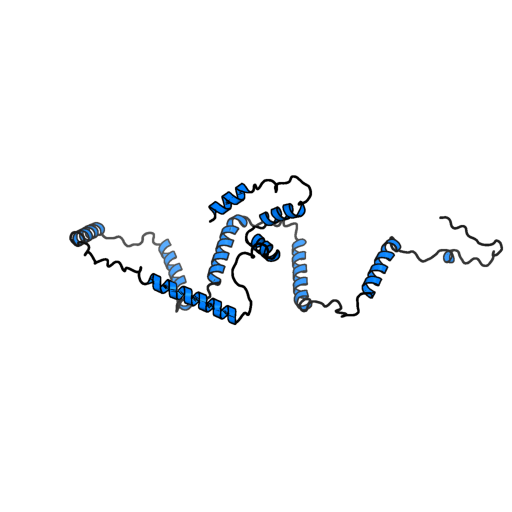1
ATOM 970 O O . PRO A 1 119 ? 4.814 9.879 23.740 1.00 84.25 119 PRO A O 1
ATOM 973 N N . ILE A 1 120 ? 4.243 11.792 24.798 1.00 83.81 120 ILE A N 1
ATOM 974 C CA . ILE A 1 120 ? 5.246 11.687 25.864 1.00 83.81 120 ILE A CA 1
ATOM 975 C C . ILE A 1 120 ? 5.131 10.309 26.539 1.00 83.81 120 ILE A C 1
ATOM 977 O O . ILE A 1 120 ? 4.030 9.824 26.802 1.00 83.81 120 ILE A O 1
ATOM 981 N N . ASP A 1 121 ? 6.279 9.664 26.759 1.00 89.81 121 ASP A N 1
ATOM 982 C CA . ASP A 1 121 ? 6.426 8.323 27.343 1.00 89.81 121 ASP A CA 1
ATOM 983 C C . ASP A 1 121 ? 5.824 7.156 26.533 1.00 89.81 121 ASP A C 1
ATOM 985 O O . ASP A 1 121 ? 5.674 6.045 27.053 1.00 89.81 121 ASP A O 1
ATOM 989 N N . TYR A 1 122 ? 5.509 7.339 25.244 1.00 90.25 122 TYR A N 1
ATOM 990 C CA . TYR A 1 122 ? 5.016 6.244 24.396 1.00 90.25 122 TYR A CA 1
ATOM 991 C C . TYR A 1 122 ? 5.973 5.048 24.370 1.00 90.25 122 TYR A C 1
ATOM 993 O O . TYR A 1 122 ? 5.543 3.927 24.630 1.00 90.25 122 TYR A O 1
ATOM 1001 N N . PHE A 1 123 ? 7.259 5.277 24.080 1.00 92.75 123 PHE A N 1
ATOM 1002 C CA . PHE A 1 123 ? 8.250 4.203 23.964 1.00 92.75 123 PHE A CA 1
ATOM 1003 C C . PHE A 1 123 ? 8.632 3.615 25.328 1.00 92.75 123 PHE A C 1
ATOM 1005 O O . PHE A 1 123 ? 8.727 2.395 25.447 1.00 92.75 123 PHE A O 1
ATOM 1012 N N . GLU A 1 124 ? 8.746 4.452 26.362 1.00 93.19 124 GLU A N 1
ATOM 1013 C CA . GLU A 1 124 ? 9.019 4.018 27.741 1.00 93.19 124 GLU A CA 1
ATOM 1014 C C . GLU A 1 124 ? 7.895 3.117 28.284 1.00 93.19 124 GLU A C 1
ATOM 1016 O O . GLU A 1 124 ? 8.145 2.084 28.908 1.00 93.19 124 GLU A O 1
ATOM 1021 N N . SER A 1 125 ? 6.633 3.450 27.984 1.00 91.44 125 SER A N 1
ATOM 1022 C CA . SER A 1 125 ? 5.468 2.663 28.411 1.00 91.44 125 SER A CA 1
ATOM 1023 C C . SER A 1 125 ? 5.095 1.521 27.460 1.00 91.44 125 SER A C 1
ATOM 1025 O O . SER A 1 125 ? 4.288 0.665 27.834 1.00 91.44 125 SER A O 1
ATOM 1027 N N . LEU A 1 126 ? 5.664 1.460 26.249 1.00 92.75 126 LEU A N 1
ATOM 1028 C CA . LEU A 1 126 ? 5.276 0.493 25.215 1.00 92.75 126 LEU A CA 1
ATOM 1029 C C . LEU A 1 126 ? 5.445 -0.950 25.696 1.00 92.75 126 LEU A C 1
ATOM 1031 O O . LEU A 1 126 ? 4.520 -1.752 25.583 1.00 92.75 126 LEU A O 1
ATOM 1035 N N . SER A 1 127 ? 6.605 -1.265 26.274 1.00 93.25 127 SER A N 1
ATOM 1036 C CA . SER A 1 127 ? 6.907 -2.609 26.783 1.00 93.25 127 SER A CA 1
ATOM 1037 C C . SER A 1 127 ? 5.915 -3.029 27.871 1.00 93.25 127 SER A C 1
ATOM 1039 O O . SER A 1 127 ? 5.298 -4.094 27.786 1.00 93.25 127 SER A O 1
ATOM 1041 N N . ALA A 1 128 ? 5.673 -2.148 28.847 1.00 93.25 128 ALA A N 1
ATOM 1042 C CA . ALA A 1 128 ? 4.718 -2.394 29.922 1.00 93.25 128 ALA A CA 1
ATOM 1043 C C . ALA A 1 128 ? 3.281 -2.560 29.391 1.00 93.25 128 ALA A C 1
ATOM 1045 O O . ALA A 1 128 ? 2.549 -3.447 29.837 1.00 93.25 128 ALA A O 1
ATOM 1046 N N . ARG A 1 129 ? 2.876 -1.757 28.397 1.00 92.81 129 ARG A N 1
ATOM 1047 C CA . ARG A 1 129 ? 1.555 -1.842 27.749 1.00 92.81 129 ARG A CA 1
ATOM 1048 C C . ARG A 1 129 ? 1.368 -3.144 26.979 1.00 92.81 129 ARG A C 1
ATOM 1050 O O . ARG A 1 129 ? 0.311 -3.758 27.102 1.00 92.81 129 ARG A O 1
ATOM 1057 N N . ILE A 1 130 ? 2.378 -3.584 26.228 1.00 95.50 130 ILE A N 1
ATOM 1058 C CA . ILE A 1 130 ? 2.352 -4.868 25.514 1.00 95.50 130 ILE A CA 1
ATOM 1059 C C . ILE A 1 130 ? 2.218 -6.017 26.516 1.00 95.50 130 ILE A C 1
ATOM 1061 O O . ILE A 1 130 ? 1.346 -6.869 26.358 1.00 95.50 130 ILE A O 1
ATOM 1065 N N . GLN A 1 131 ? 3.023 -6.023 27.581 1.00 95.00 131 GLN A N 1
ATOM 1066 C CA . GLN A 1 131 ? 2.939 -7.058 28.615 1.00 95.00 131 GLN A CA 1
ATOM 1067 C C . GLN A 1 131 ? 1.572 -7.070 29.310 1.00 95.00 131 GLN A C 1
ATOM 1069 O O . GLN A 1 131 ? 0.986 -8.138 29.485 1.00 95.00 131 GLN A O 1
ATOM 1074 N N . THR A 1 132 ? 1.036 -5.892 29.640 1.00 94.38 132 THR A N 1
ATOM 1075 C CA . THR A 1 132 ? -0.303 -5.748 30.232 1.00 94.38 132 THR A CA 1
ATOM 1076 C C . THR A 1 132 ? -1.375 -6.302 29.298 1.00 94.38 132 THR A C 1
ATOM 1078 O O . THR A 1 132 ? -2.235 -7.049 29.749 1.00 94.38 132 THR A O 1
ATOM 1081 N N . LYS A 1 133 ? -1.299 -6.009 27.994 1.00 93.31 133 LYS A N 1
ATOM 1082 C CA . LYS A 1 133 ? -2.247 -6.525 26.995 1.00 93.31 133 LYS A CA 1
ATOM 1083 C C . LYS A 1 133 ? -2.184 -8.040 26.848 1.00 93.31 133 LYS A C 1
ATOM 1085 O O . LYS A 1 133 ? -3.217 -8.696 26.870 1.00 93.31 133 LYS A O 1
ATOM 1090 N N . ILE A 1 134 ? -0.980 -8.603 26.778 1.00 93.44 134 ILE A N 1
ATOM 1091 C CA . ILE A 1 134 ? -0.790 -10.058 26.733 1.00 93.44 134 ILE A CA 1
ATOM 1092 C C . ILE A 1 134 ? -1.367 -10.715 27.994 1.00 93.44 134 ILE A C 1
ATOM 1094 O O . ILE A 1 134 ? -1.959 -11.790 27.920 1.00 93.44 134 ILE A O 1
ATOM 1098 N N . PHE A 1 135 ? -1.182 -10.094 29.160 1.00 91.69 135 PHE A N 1
ATOM 1099 C CA . PHE A 1 135 ? -1.730 -10.599 30.416 1.00 91.69 135 PHE A CA 1
ATOM 1100 C C . PHE A 1 135 ? -3.260 -10.489 30.469 1.00 91.69 135 PHE A C 1
ATOM 1102 O O . PHE A 1 135 ? -3.918 -11.445 30.868 1.00 91.69 135 PHE A O 1
ATOM 1109 N N . GLU A 1 136 ? -3.824 -9.369 30.014 1.00 88.81 136 GLU A N 1
ATOM 1110 C CA . GLU A 1 136 ? -5.270 -9.151 29.889 1.00 88.81 136 GLU A CA 1
ATOM 1111 C C . GLU A 1 136 ? -5.915 -10.216 28.990 1.00 88.81 136 GLU A C 1
ATOM 1113 O O . GLU A 1 136 ? -6.896 -10.840 29.389 1.00 88.81 136 GLU A O 1
ATOM 1118 N N . ASP A 1 137 ? -5.337 -10.490 27.819 1.00 88.12 137 ASP A N 1
ATOM 1119 C CA . ASP A 1 137 ? -5.855 -11.509 26.898 1.00 88.12 137 ASP A CA 1
ATOM 1120 C C . ASP A 1 137 ? -5.757 -12.916 27.497 1.00 88.12 137 ASP A C 1
ATOM 1122 O O . ASP A 1 137 ? -6.701 -13.705 27.409 1.00 88.12 137 ASP A O 1
ATOM 1126 N N . LYS A 1 138 ? -4.653 -13.225 28.190 1.00 88.31 138 LYS A N 1
ATOM 1127 C CA . LYS A 1 138 ? -4.527 -14.480 28.945 1.00 88.31 138 LYS A CA 1
ATOM 1128 C C . LYS A 1 138 ? -5.594 -14.595 30.032 1.00 88.31 138 LYS A C 1
ATOM 1130 O O . LYS A 1 138 ? -6.165 -15.672 30.184 1.00 88.31 138 LYS A O 1
ATOM 1135 N N . LEU A 1 139 ? -5.906 -13.517 30.748 1.00 84.88 139 LEU A N 1
ATOM 1136 C CA . LEU A 1 139 ? -6.968 -13.523 31.755 1.00 84.88 139 LEU A CA 1
ATOM 1137 C C . LEU A 1 139 ? -8.345 -13.726 31.125 1.00 84.88 139 LEU A C 1
ATOM 1139 O O . LEU A 1 139 ? -9.095 -14.569 31.604 1.00 84.88 139 LEU A O 1
ATOM 1143 N N . LYS A 1 140 ? -8.654 -13.041 30.021 1.00 83.00 140 LYS A N 1
ATOM 1144 C CA . LYS A 1 140 ? -9.924 -13.218 29.295 1.00 83.00 140 LYS A CA 1
ATOM 1145 C C . LYS A 1 140 ? -10.125 -14.643 28.784 1.00 83.00 140 LYS A C 1
ATOM 1147 O O . LYS A 1 140 ? -11.247 -15.128 28.752 1.00 83.00 140 LYS A O 1
ATOM 1152 N N . THR A 1 141 ? -9.053 -15.350 28.417 1.00 82.31 141 THR A N 1
ATOM 1153 C CA . THR A 1 141 ? -9.172 -16.773 28.043 1.00 82.31 141 THR A CA 1
ATOM 1154 C C . THR A 1 141 ? -9.448 -17.696 29.235 1.00 82.31 141 THR A C 1
ATOM 1156 O O . THR A 1 141 ? -9.960 -18.795 29.042 1.00 82.31 141 THR A O 1
ATOM 1159 N N . GLN A 1 142 ? -9.122 -17.270 30.459 1.00 80.19 142 GLN A N 1
ATOM 1160 C CA . GLN A 1 142 ? -9.307 -18.060 31.684 1.00 80.19 142 GLN A CA 1
ATOM 1161 C C . GLN A 1 142 ? -10.566 -17.678 32.471 1.00 80.19 142 GLN A C 1
ATOM 1163 O O . GLN A 1 142 ? -11.062 -18.485 33.255 1.00 80.19 142 GLN A O 1
ATOM 1168 N N . VAL A 1 143 ? -11.086 -16.470 32.268 1.00 75.12 143 VAL A N 1
ATOM 1169 C CA . VAL A 1 143 ? -12.254 -15.929 32.960 1.00 75.12 143 VAL A CA 1
ATOM 1170 C C . VAL A 1 143 ? -13.323 -15.608 31.914 1.00 75.12 143 VAL A C 1
ATOM 1172 O O . VAL A 1 143 ? -13.188 -14.654 31.158 1.00 75.12 143 VAL A O 1
ATOM 1175 N N . SER A 1 144 ? -14.374 -16.432 31.846 1.00 68.69 144 SER A N 1
ATOM 1176 C CA . SER A 1 144 ? -15.453 -16.309 30.846 1.00 68.69 144 SER A CA 1
ATOM 1177 C C . SER A 1 144 ? -16.517 -15.256 31.173 1.00 68.69 144 SER A C 1
ATOM 1179 O O . SER A 1 144 ? -17.383 -15.008 30.341 1.00 68.69 144 SER A O 1
ATOM 1181 N N . ASP A 1 145 ? -16.482 -14.673 32.370 1.00 69.56 145 ASP A N 1
ATOM 1182 C CA . ASP A 1 145 ? -17.488 -13.733 32.860 1.00 69.56 145 ASP A CA 1
ATOM 1183 C C . ASP A 1 145 ? -16.777 -12.545 33.521 1.00 69.56 145 ASP A C 1
ATOM 1185 O O . ASP A 1 145 ? -15.827 -12.751 34.275 1.00 69.56 145 ASP A O 1
ATOM 1189 N N . ASP A 1 146 ? -17.217 -11.309 33.274 1.00 68.81 146 ASP A N 1
ATOM 1190 C CA . ASP A 1 146 ? -16.539 -10.085 33.748 1.00 68.81 146 ASP A CA 1
ATOM 1191 C C . ASP A 1 146 ? -16.495 -9.986 35.291 1.00 68.81 146 ASP A C 1
ATOM 1193 O O . ASP A 1 146 ? -15.872 -9.085 35.851 1.00 68.81 146 ASP A O 1
ATOM 1197 N N . GLY A 1 147 ? -17.152 -10.912 36.003 1.00 63.97 147 GLY A N 1
ATOM 1198 C CA . GLY A 1 147 ? -17.100 -11.060 37.461 1.00 63.97 147 GLY A CA 1
ATOM 1199 C C . GLY A 1 147 ? -17.855 -9.970 38.223 1.00 63.97 147 GLY A C 1
ATOM 1200 O O . GLY A 1 147 ? -18.003 -10.053 39.441 1.00 63.97 147 GLY A O 1
ATOM 1201 N N . PHE A 1 148 ? -18.373 -8.965 37.516 1.00 69.69 148 PHE A N 1
ATOM 1202 C CA . PHE A 1 148 ? -19.201 -7.901 38.061 1.00 69.69 148 PHE A CA 1
ATOM 1203 C C . PHE A 1 148 ? -20.672 -8.165 37.753 1.00 69.69 148 PHE A C 1
ATOM 1205 O O . PHE A 1 148 ? -21.240 -7.651 36.792 1.00 69.69 148 PHE A O 1
ATOM 1212 N N . THR A 1 149 ? -21.320 -8.938 38.617 1.00 72.44 149 THR A N 1
ATOM 1213 C CA . THR A 1 149 ? -22.780 -9.005 38.653 1.00 72.44 149 THR A CA 1
ATOM 1214 C C . THR A 1 149 ? -23.312 -7.817 39.443 1.00 72.44 149 THR A C 1
ATOM 1216 O O . THR A 1 149 ? -22.953 -7.618 40.606 1.00 72.44 149 THR A O 1
ATOM 1219 N N . ILE A 1 150 ? -24.183 -7.022 38.826 1.00 79.50 150 ILE A N 1
ATOM 1220 C CA . ILE A 1 150 ? -24.969 -6.042 39.577 1.00 79.50 150 ILE A CA 1
ATOM 1221 C C . ILE A 1 150 ? -25.864 -6.780 40.592 1.00 79.50 150 ILE A C 1
ATOM 1223 O O . ILE A 1 150 ? -26.394 -7.841 40.257 1.00 79.50 150 ILE A O 1
ATOM 1227 N N . PRO A 1 151 ? -26.047 -6.256 41.818 1.00 82.94 151 PRO A N 1
ATOM 1228 C CA . PRO A 1 151 ? -26.993 -6.828 42.771 1.00 82.94 151 PRO A CA 1
ATOM 1229 C C . PRO A 1 151 ? -28.390 -6.949 42.155 1.00 82.94 151 PRO A C 1
ATOM 1231 O O . PRO A 1 151 ? -28.798 -6.072 41.380 1.00 82.94 151 PRO A O 1
ATOM 1234 N N . GLU A 1 152 ? -29.127 -8.003 42.522 1.00 80.50 152 GLU A N 1
ATOM 1235 C CA . GLU A 1 152 ? -30.555 -8.089 42.208 1.00 80.50 152 GLU A CA 1
ATOM 1236 C C . GLU A 1 152 ? -31.227 -6.772 42.622 1.00 80.50 152 GLU A C 1
ATOM 1238 O O . GLU A 1 152 ? -30.954 -6.229 43.692 1.00 80.50 152 GLU A O 1
ATOM 1243 N N . ASP A 1 153 ? -32.056 -6.230 41.730 1.00 81.00 153 ASP A N 1
ATOM 1244 C CA . ASP A 1 153 ? -32.815 -4.985 41.915 1.00 81.00 153 ASP A CA 1
ATOM 1245 C C . ASP A 1 153 ? -32.048 -3.651 41.749 1.00 81.00 153 ASP A C 1
ATOM 1247 O O . ASP A 1 153 ? -32.661 -2.580 41.727 1.00 81.00 153 ASP A O 1
ATOM 1251 N N . TYR A 1 154 ? -30.728 -3.659 41.506 1.00 83.12 154 TYR A N 1
ATOM 1252 C CA . TYR A 1 154 ? -29.969 -2.419 41.243 1.00 83.12 154 TYR A CA 1
ATOM 1253 C C . TYR A 1 154 ? -30.524 -1.623 40.047 1.00 83.12 154 TYR A C 1
ATOM 1255 O O . TYR A 1 154 ? -30.641 -0.397 40.096 1.00 83.12 154 TYR A O 1
ATOM 1263 N N . THR A 1 155 ? -30.916 -2.313 38.973 1.00 86.19 155 THR A N 1
ATOM 1264 C CA . THR A 1 155 ? -31.508 -1.680 37.781 1.00 86.19 155 THR A CA 1
ATOM 1265 C C . THR A 1 155 ? -32.902 -1.116 38.037 1.00 86.19 155 THR A C 1
ATOM 1267 O O . THR A 1 155 ? -33.254 -0.112 37.416 1.00 86.19 155 THR A O 1
ATOM 1270 N N . GLY A 1 156 ? -33.673 -1.717 38.948 1.00 87.00 156 GLY A N 1
ATOM 1271 C CA . GLY A 1 156 ? -34.971 -1.211 39.398 1.00 87.00 156 GLY A CA 1
ATOM 1272 C C . GLY A 1 156 ? -34.800 0.077 40.196 1.00 87.00 156 GLY A C 1
ATOM 1273 O O . GLY A 1 156 ? -35.274 1.132 39.776 1.00 87.00 156 GLY A O 1
ATOM 1274 N N . ILE A 1 157 ? -33.985 0.024 41.255 1.00 87.56 157 ILE A N 1
ATOM 1275 C CA . ILE A 1 157 ? -33.680 1.173 42.123 1.00 87.56 157 ILE A CA 1
ATOM 1276 C C . ILE A 1 157 ? -33.116 2.351 41.316 1.00 87.56 157 ILE A C 1
ATOM 1278 O O . ILE A 1 157 ? -33.484 3.505 41.548 1.00 87.56 157 ILE A O 1
ATOM 1282 N N . LEU A 1 158 ? -32.223 2.089 40.355 1.00 86.75 158 LEU A N 1
ATOM 1283 C CA . LEU A 1 158 ? -31.695 3.129 39.472 1.00 86.75 158 LEU A CA 1
ATOM 1284 C C . LEU A 1 158 ? -32.777 3.754 38.591 1.00 86.75 158 LEU A C 1
ATOM 1286 O O . LEU A 1 158 ? -32.822 4.980 38.485 1.00 86.75 158 LEU A O 1
ATOM 1290 N N . LYS A 1 159 ? -33.631 2.943 37.956 1.00 86.31 159 LYS A N 1
ATOM 1291 C CA . LYS A 1 159 ? -34.732 3.449 37.124 1.00 86.31 159 LYS A CA 1
ATOM 1292 C C . LYS A 1 159 ? -35.677 4.310 37.951 1.00 86.31 159 LYS A C 1
ATOM 1294 O O . LYS A 1 159 ? -35.952 5.439 37.549 1.00 86.31 159 LYS A O 1
ATOM 1299 N N . ASP A 1 160 ? -36.074 3.839 39.126 1.00 86.88 160 ASP A N 1
ATOM 1300 C CA . ASP A 1 160 ? -36.970 4.570 40.022 1.00 86.88 160 ASP A CA 1
ATOM 1301 C C . ASP A 1 160 ? -36.343 5.883 40.492 1.00 86.88 160 ASP A C 1
ATOM 1303 O O . ASP A 1 160 ? -36.999 6.926 40.503 1.00 86.88 160 ASP A O 1
ATOM 1307 N N . LYS A 1 161 ? -35.040 5.879 40.794 1.00 86.31 161 LYS A N 1
ATOM 1308 C CA . LYS A 1 161 ? -34.301 7.084 41.188 1.00 86.31 161 LYS A CA 1
ATOM 1309 C C . LYS A 1 161 ? -34.156 8.087 40.042 1.00 86.31 161 LYS A C 1
ATOM 1311 O O . LYS A 1 161 ? -34.301 9.286 40.275 1.00 86.31 161 LYS A O 1
ATOM 1316 N N . ILE A 1 162 ? -33.892 7.626 38.817 1.00 85.44 162 ILE A N 1
ATOM 1317 C CA . ILE A 1 162 ? -33.820 8.481 37.621 1.00 85.44 162 ILE A CA 1
ATOM 1318 C C . ILE A 1 162 ? -35.191 9.093 37.335 1.00 85.44 162 ILE A C 1
ATOM 1320 O O . ILE A 1 162 ? -35.289 10.298 37.110 1.00 85.44 162 ILE A O 1
ATOM 1324 N N . VAL A 1 163 ? -36.253 8.291 37.382 1.00 84.81 163 VAL A N 1
ATOM 1325 C CA . VAL A 1 163 ? -37.629 8.744 37.160 1.00 84.81 163 VAL A CA 1
ATOM 1326 C C . VAL A 1 163 ? -38.038 9.751 38.241 1.00 84.81 163 VAL A C 1
ATOM 1328 O O . VAL A 1 163 ? -38.460 10.856 37.911 1.00 84.81 163 VAL A O 1
ATOM 1331 N N . ALA A 1 164 ? -37.788 9.468 39.520 1.00 83.38 164 ALA A N 1
ATOM 1332 C CA . ALA A 1 164 ? -38.051 10.406 40.614 1.00 83.38 164 ALA A CA 1
ATOM 1333 C C . ALA A 1 164 ? -37.236 11.713 40.516 1.00 83.38 164 ALA A C 1
ATOM 1335 O O . ALA A 1 164 ? -37.709 12.767 40.933 1.00 83.38 164 ALA A O 1
ATOM 1336 N N . GLN A 1 165 ? -36.021 11.677 39.955 1.00 78.62 165 GLN A N 1
ATOM 1337 C CA . GLN A 1 165 ? -35.191 12.874 39.748 1.00 78.62 165 GLN A CA 1
ATOM 1338 C C . GLN A 1 165 ? -35.498 13.641 38.452 1.00 78.62 165 GLN A C 1
ATOM 1340 O O . GLN A 1 165 ? -35.033 14.777 38.301 1.00 78.62 165 GLN A O 1
ATOM 1345 N N . THR A 1 166 ? -36.244 13.045 37.518 1.00 71.75 166 THR A N 1
ATOM 1346 C CA . THR A 1 166 ? -36.595 13.649 36.220 1.00 71.75 166 THR A CA 1
ATOM 1347 C C . THR A 1 166 ? -38.053 14.096 36.147 1.00 71.75 166 THR A C 1
ATOM 1349 O O . THR A 1 166 ? -38.345 15.066 35.445 1.00 71.75 166 THR A O 1
ATOM 1352 N N . ILE A 1 167 ? -38.952 13.492 36.931 1.00 62.84 167 ILE A N 1
ATOM 1353 C CA . ILE A 1 167 ? -40.303 14.006 37.175 1.00 62.84 167 ILE A CA 1
ATOM 1354 C C . ILE A 1 167 ? -40.174 15.267 38.042 1.00 62.84 167 ILE A C 1
ATOM 1356 O O . ILE A 1 167 ? -40.074 15.202 39.261 1.00 62.84 167 ILE A O 1
ATOM 1360 N N . GLY A 1 168 ? -40.126 16.436 37.402 1.00 60.97 168 GLY A N 1
ATOM 1361 C CA . GLY A 1 168 ? -40.148 17.739 38.082 1.00 60.97 168 GLY A CA 1
ATOM 1362 C C . GLY A 1 168 ? -38.976 18.667 37.766 1.00 60.97 168 GLY A C 1
ATOM 1363 O O . GLY A 1 168 ? -39.041 19.850 38.092 1.00 60.97 168 GLY A O 1
ATOM 1364 N N . LYS A 1 169 ? -37.935 18.199 37.067 1.00 59.44 169 LYS A N 1
ATOM 1365 C CA . LYS A 1 169 ? -36.967 19.107 36.436 1.00 59.44 169 LYS A CA 1
ATOM 1366 C C . LYS A 1 169 ? -37.495 19.491 35.059 1.00 59.44 169 LYS A C 1
ATOM 1368 O O . LYS A 1 169 ? -37.090 18.917 34.049 1.00 59.44 169 LYS A O 1
ATOM 1373 N N . GLU A 1 170 ? -38.413 20.460 35.017 1.00 60.53 170 GLU A N 1
ATOM 1374 C CA . GLU A 1 170 ? -38.658 21.200 33.779 1.00 60.53 170 GLU A CA 1
ATOM 1375 C C . GLU A 1 170 ? -37.298 21.620 33.222 1.00 60.53 170 GLU A C 1
ATOM 1377 O O . GLU A 1 170 ? -36.479 22.205 33.938 1.00 60.53 170 GLU A O 1
ATOM 1382 N N . LYS A 1 171 ? -37.032 21.265 31.958 1.00 58.88 171 LYS A N 1
ATOM 1383 C CA . LYS A 1 171 ? -35.879 21.768 31.214 1.00 58.88 171 LYS A CA 1
ATOM 1384 C C . LYS A 1 171 ? -35.898 23.278 31.389 1.00 58.88 171 LYS A C 1
ATOM 1386 O O . LYS A 1 171 ? -36.759 23.934 30.802 1.00 58.88 171 LYS A O 1
ATOM 1391 N N . GLN A 1 172 ? -35.006 23.820 32.221 1.00 58.56 172 GLN A N 1
ATOM 1392 C CA . GLN A 1 172 ? -34.873 25.262 32.335 1.00 58.56 172 GLN A CA 1
ATOM 1393 C C . GLN A 1 172 ? -34.674 25.757 30.910 1.00 58.56 172 GLN A C 1
ATOM 1395 O O . GLN A 1 172 ? -33.725 25.336 30.245 1.00 58.56 172 GLN A O 1
ATOM 1400 N N . LYS A 1 173 ? -35.632 26.547 30.409 1.00 56.47 173 LYS A N 1
ATOM 1401 C CA . LYS A 1 173 ? -35.536 27.205 29.110 1.00 56.47 173 LYS A CA 1
ATOM 1402 C C . LYS A 1 173 ? -34.342 28.141 29.206 1.00 56.47 173 LYS A C 1
ATOM 1404 O O . LYS A 1 173 ? -34.483 29.310 29.554 1.00 56.47 173 LYS A O 1
ATOM 1409 N N . THR A 1 174 ? -33.151 27.616 28.952 1.00 59.31 174 THR A N 1
ATOM 1410 C CA . THR A 1 174 ? -31.992 28.444 28.692 1.00 59.31 174 THR A CA 1
ATOM 1411 C C . THR A 1 174 ? -32.374 29.279 27.483 1.00 59.31 174 THR A C 1
ATOM 1413 O O . THR A 1 174 ? -32.882 28.772 26.480 1.00 59.31 174 THR A O 1
ATOM 1416 N N . ILE A 1 175 ? -32.257 30.595 27.630 1.00 58.72 175 ILE A N 1
ATOM 1417 C CA . ILE A 1 175 ? -32.519 31.530 26.547 1.00 58.72 175 ILE A CA 1
ATOM 1418 C C . ILE A 1 175 ? -31.519 31.172 25.452 1.00 58.72 175 ILE A C 1
ATOM 1420 O O . ILE A 1 175 ? -30.340 31.510 25.542 1.00 58.72 175 ILE A O 1
ATOM 1424 N N . VAL A 1 176 ? -31.974 30.448 24.431 1.00 60.50 176 VAL A N 1
ATOM 1425 C CA . VAL A 1 176 ? -31.174 30.170 23.242 1.00 60.50 176 VAL A CA 1
ATOM 1426 C C . VAL A 1 176 ? -31.089 31.489 22.483 1.00 60.50 176 VAL A C 1
ATOM 1428 O O . VAL A 1 176 ? -31.931 31.815 21.645 1.00 60.50 176 VAL A O 1
ATOM 1431 N N . ARG A 1 177 ? -30.109 32.319 22.848 1.00 65.69 177 ARG A N 1
ATOM 1432 C CA . ARG A 1 177 ? -29.810 33.561 22.142 1.00 65.69 177 ARG A CA 1
ATOM 1433 C C . ARG A 1 177 ? -29.203 33.171 20.798 1.00 65.69 177 ARG A C 1
ATOM 1435 O O . ARG A 1 177 ? -28.020 32.864 20.713 1.00 65.69 177 ARG A O 1
ATOM 1442 N N . LYS A 1 178 ? -30.029 33.161 19.749 1.00 63.91 178 LYS A N 1
ATOM 1443 C CA . LYS A 1 178 ? -29.562 33.026 18.365 1.00 63.91 178 LYS A CA 1
ATOM 1444 C C . LYS A 1 178 ? -28.572 34.166 18.085 1.00 63.91 178 LYS A C 1
ATOM 1446 O O . LYS A 1 178 ? -28.971 35.331 18.094 1.00 63.91 178 LYS A O 1
ATOM 1451 N N . LEU A 1 179 ? -27.288 33.851 17.897 1.00 65.44 179 LEU A N 1
ATOM 1452 C CA . LEU A 1 179 ? -26.306 34.837 17.446 1.00 65.44 179 LEU A CA 1
ATOM 1453 C C . LEU A 1 179 ? -26.583 35.142 15.972 1.00 65.44 179 LEU A C 1
ATOM 1455 O O . LEU A 1 179 ? -26.538 34.260 15.119 1.00 65.44 179 LEU A O 1
ATOM 1459 N N . ASN A 1 180 ? -26.905 36.399 15.682 1.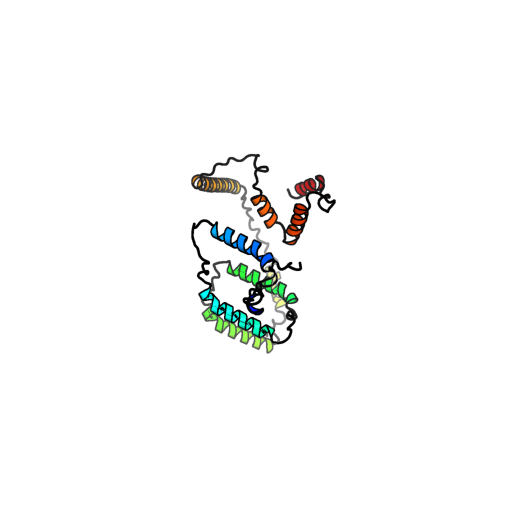00 63.38 180 ASN A N 1
ATOM 1460 C CA . ASN A 1 180 ? -27.256 36.850 14.343 1.00 63.38 180 ASN A CA 1
ATOM 1461 C C . ASN A 1 180 ? -25.967 37.215 13.579 1.00 63.38 180 ASN A C 1
ATOM 1463 O O . ASN A 1 180 ? -25.580 38.383 13.520 1.00 63.38 180 ASN A O 1
ATOM 1467 N N . PHE A 1 181 ? -25.270 36.210 13.038 1.00 62.03 181 PHE A N 1
ATOM 1468 C CA . PHE A 1 181 ? -23.978 36.372 12.346 1.00 62.03 181 PHE A CA 1
ATOM 1469 C C . PHE A 1 181 ? -24.064 37.119 11.000 1.00 62.03 181 PHE A C 1
ATOM 1471 O O . PHE A 1 181 ? -23.036 37.520 10.457 1.00 62.03 181 PHE A O 1
ATOM 1478 N N . ASN A 1 182 ? -25.269 37.404 10.494 1.00 64.12 182 ASN A N 1
ATOM 1479 C CA . ASN A 1 182 ? -25.477 38.015 9.174 1.00 64.12 182 ASN A CA 1
ATOM 1480 C C . ASN A 1 182 ? -24.813 39.393 8.985 1.00 64.12 182 ASN A C 1
ATOM 1482 O O . ASN A 1 182 ? -24.598 39.799 7.850 1.00 64.12 182 ASN A O 1
ATOM 1486 N N . LYS A 1 183 ? -24.468 40.119 10.061 1.00 63.41 183 LYS A N 1
ATOM 1487 C CA . LYS A 1 183 ? -23.818 41.441 9.951 1.00 63.41 183 LYS A CA 1
ATOM 1488 C C . LYS A 1 183 ? -22.290 41.389 9.861 1.00 63.41 183 LYS A C 1
ATOM 1490 O O . LYS A 1 183 ? -21.685 42.368 9.447 1.00 63.41 183 LYS A O 1
ATOM 1495 N N . TRP A 1 184 ? -21.664 40.285 10.270 1.00 62.88 184 TRP A N 1
ATOM 1496 C CA . TRP A 1 184 ? -20.200 40.144 10.237 1.00 62.88 184 TRP A CA 1
ATOM 1497 C C . TRP A 1 184 ? -19.713 39.517 8.928 1.00 62.88 184 TRP A C 1
ATOM 1499 O O . TRP A 1 184 ? -18.617 39.831 8.472 1.00 62.88 184 TRP A O 1
ATOM 1509 N N . VAL A 1 185 ? -20.556 38.714 8.271 1.00 64.25 185 VAL A N 1
ATOM 1510 C CA . VAL A 1 185 ? -20.242 38.090 6.974 1.00 64.25 185 VAL A CA 1
ATOM 1511 C C . VAL A 1 185 ? -19.980 39.139 5.883 1.00 64.25 185 VAL A C 1
ATOM 1513 O O . VAL A 1 185 ? -19.083 38.955 5.064 1.00 64.25 185 VAL A O 1
ATOM 1516 N N . SER A 1 186 ? -20.669 40.287 5.907 1.00 64.50 186 SER A N 1
ATOM 1517 C CA . SER A 1 186 ? -20.436 41.361 4.929 1.00 64.50 186 SER A CA 1
ATOM 1518 C C . SER A 1 186 ? -19.055 42.012 5.064 1.00 64.50 186 SER A C 1
ATOM 1520 O O . SER A 1 186 ? -18.478 42.429 4.064 1.00 64.50 186 SER A O 1
ATOM 1522 N N . TYR A 1 187 ? -18.502 42.079 6.279 1.00 73.44 187 TYR A N 1
ATOM 1523 C CA . TYR A 1 187 ? -17.157 42.618 6.504 1.00 73.44 187 TYR A CA 1
ATOM 1524 C C . TYR A 1 187 ? -16.069 41.604 6.122 1.00 73.44 187 TYR A C 1
ATOM 1526 O O . TYR A 1 187 ? -15.071 41.974 5.506 1.00 73.44 187 TYR A O 1
ATOM 1534 N N . VAL A 1 188 ? -16.300 40.315 6.407 1.00 69.12 188 VAL A N 1
ATOM 1535 C CA . VAL A 1 188 ? -15.395 39.223 6.005 1.00 69.12 188 VAL A CA 1
ATOM 1536 C C . VAL A 1 188 ? -15.262 39.159 4.483 1.00 69.12 188 VAL A C 1
ATOM 1538 O O . VAL A 1 188 ? -14.146 39.077 3.978 1.00 69.12 188 VAL A O 1
ATOM 1541 N N . SER A 1 189 ? -16.366 39.308 3.743 1.00 64.25 189 SER A N 1
ATOM 1542 C CA . SER A 1 189 ? -16.329 39.319 2.276 1.00 64.25 189 SER A CA 1
ATOM 1543 C C . SER A 1 189 ? -15.436 40.433 1.714 1.00 64.25 189 SER A C 1
ATOM 1545 O O . SER A 1 189 ? -14.698 40.192 0.764 1.00 64.25 189 SER A O 1
ATOM 1547 N N . ALA A 1 190 ? -15.456 41.636 2.299 1.00 70.94 190 ALA A N 1
ATOM 1548 C CA . ALA A 1 190 ? -14.622 42.746 1.834 1.00 70.94 190 ALA A CA 1
ATOM 1549 C C . ALA A 1 190 ? -13.130 42.528 2.144 1.00 70.94 190 ALA A C 1
ATOM 1551 O O . ALA A 1 190 ? -12.277 42.807 1.302 1.00 70.94 190 ALA A O 1
ATOM 1552 N N . ALA A 1 191 ? -12.807 41.991 3.326 1.00 72.81 191 ALA A N 1
ATOM 155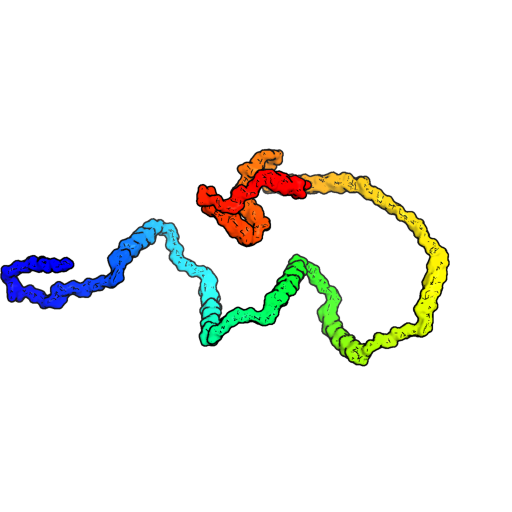3 C CA . ALA A 1 191 ? -11.430 41.686 3.708 1.00 72.81 191 ALA A CA 1
ATOM 1554 C C . ALA A 1 191 ? -10.826 40.573 2.836 1.00 72.81 191 ALA A C 1
ATOM 1556 O O . ALA A 1 191 ? -9.693 40.705 2.382 1.00 72.81 191 ALA A O 1
ATOM 1557 N N . CYS A 1 192 ? -11.590 39.518 2.535 1.00 74.19 192 CYS A N 1
ATOM 1558 C CA . CYS A 1 192 ? -11.144 38.449 1.640 1.00 74.19 192 CYS A CA 1
ATOM 1559 C C . CYS A 1 192 ? -10.864 38.977 0.228 1.00 74.19 192 CYS A C 1
ATOM 1561 O O . CYS A 1 192 ? -9.822 38.665 -0.341 1.00 74.19 192 CYS A O 1
ATOM 1563 N N . VAL A 1 193 ? -11.738 39.836 -0.306 1.00 78.62 193 VAL A N 1
ATOM 1564 C CA . VAL A 1 193 ? -11.522 40.469 -1.616 1.00 78.62 193 VAL A CA 1
ATOM 1565 C C . VAL A 1 193 ? -10.276 41.363 -1.596 1.00 78.62 193 VAL A C 1
ATOM 1567 O O . VAL A 1 193 ? -9.465 41.290 -2.514 1.00 78.62 193 VAL A O 1
ATOM 1570 N N . ALA A 1 194 ? -10.057 42.143 -0.534 1.00 80.00 194 ALA A N 1
ATOM 1571 C CA . ALA A 1 194 ? -8.859 42.974 -0.399 1.00 80.00 194 ALA A CA 1
ATOM 1572 C C . ALA A 1 194 ? -7.564 42.147 -0.296 1.00 80.00 194 ALA A C 1
ATOM 1574 O O . ALA A 1 194 ? -6.551 42.525 -0.881 1.00 80.00 194 ALA A O 1
ATOM 1575 N N . VAL A 1 195 ? -7.595 41.007 0.402 1.00 82.25 195 VAL A N 1
ATOM 1576 C CA . VAL A 1 195 ? -6.455 40.082 0.495 1.00 82.25 195 VAL A CA 1
ATOM 1577 C C . VAL A 1 195 ? -6.173 39.429 -0.854 1.00 82.25 195 VAL A C 1
ATOM 1579 O O . VAL A 1 195 ? -5.021 39.408 -1.271 1.00 82.25 195 VAL A O 1
ATOM 1582 N N . VAL A 1 196 ? -7.197 38.962 -1.574 1.00 78.75 196 VAL A N 1
ATOM 1583 C CA . VAL A 1 196 ? -7.026 38.368 -2.911 1.00 78.75 196 VAL A CA 1
ATOM 1584 C C . VAL A 1 196 ? -6.464 39.397 -3.891 1.00 78.75 196 VAL A C 1
ATOM 1586 O O . VAL A 1 196 ? -5.479 39.116 -4.568 1.00 78.75 196 VAL A O 1
ATOM 1589 N N . ILE A 1 197 ? -7.006 40.618 -3.911 1.00 79.94 197 ILE A N 1
ATOM 1590 C CA . ILE A 1 197 ? -6.477 41.709 -4.743 1.00 79.94 197 ILE A CA 1
ATOM 1591 C C . ILE A 1 197 ? -5.040 42.059 -4.331 1.00 79.94 197 ILE A C 1
ATOM 1593 O O . ILE A 1 197 ? -4.194 42.283 -5.194 1.00 79.94 197 ILE A O 1
ATOM 1597 N N . GLY A 1 198 ? -4.735 42.068 -3.031 1.00 76.31 198 GLY A N 1
ATOM 1598 C CA . GLY A 1 198 ? -3.390 42.316 -2.513 1.00 76.31 198 GLY A CA 1
ATOM 1599 C C . GLY A 1 198 ? -2.380 41.248 -2.938 1.00 76.31 198 GLY A C 1
ATOM 1600 O O . GLY A 1 198 ? -1.297 41.591 -3.405 1.00 76.31 198 GLY A O 1
ATOM 1601 N N . VAL A 1 199 ? -2.746 39.968 -2.842 1.00 75.50 199 VAL A N 1
ATOM 1602 C CA . VAL A 1 199 ? -1.903 38.836 -3.255 1.00 75.50 199 VAL A CA 1
ATOM 1603 C C . VAL A 1 199 ? -1.698 38.837 -4.770 1.00 75.50 199 VAL A C 1
ATOM 1605 O O . VAL A 1 199 ? -0.561 38.708 -5.219 1.00 75.50 199 VAL A O 1
ATOM 1608 N N . VAL A 1 200 ? -2.756 39.054 -5.560 1.00 68.75 200 VAL A N 1
ATOM 1609 C CA . VAL A 1 200 ? -2.672 39.133 -7.031 1.00 68.75 200 VAL A CA 1
ATOM 1610 C C . VAL A 1 200 ? -1.807 40.315 -7.471 1.00 68.75 200 VAL A C 1
ATOM 1612 O O . VAL A 1 200 ? -0.925 40.154 -8.312 1.00 68.75 200 VAL A O 1
ATOM 1615 N N . SER A 1 201 ? -2.000 41.492 -6.874 1.00 70.56 201 SER A N 1
ATOM 1616 C CA . SER A 1 201 ? -1.229 42.694 -7.210 1.00 70.56 201 SER A CA 1
ATOM 1617 C C . SER A 1 201 ? 0.244 42.563 -6.803 1.00 70.56 201 SER A C 1
ATOM 1619 O O . SER A 1 201 ? 1.136 42.917 -7.574 1.00 70.56 201 SER A O 1
ATOM 1621 N N . TYR A 1 202 ? 0.526 41.965 -5.639 1.00 75.62 202 TYR A N 1
ATOM 1622 C CA . TYR A 1 202 ? 1.896 41.672 -5.209 1.00 75.62 202 TYR A CA 1
ATOM 1623 C C . TYR A 1 202 ? 2.595 40.687 -6.159 1.00 75.62 202 TYR A C 1
ATOM 1625 O O . TYR A 1 202 ? 3.739 40.917 -6.550 1.00 75.62 202 TYR A O 1
ATOM 1633 N N . ASN A 1 203 ? 1.895 39.636 -6.599 1.00 66.31 203 ASN A N 1
ATOM 1634 C CA . ASN A 1 203 ? 2.441 38.668 -7.552 1.00 66.31 203 ASN A CA 1
ATOM 1635 C C . ASN A 1 203 ? 2.651 39.285 -8.952 1.00 66.31 203 ASN A C 1
ATOM 1637 O O . ASN A 1 203 ? 3.661 39.012 -9.594 1.00 66.31 203 ASN A O 1
ATOM 1641 N N . SER A 1 204 ? 1.758 40.179 -9.394 1.00 68.31 204 SER A N 1
ATOM 1642 C CA . SER A 1 204 ? 1.835 40.875 -10.692 1.00 68.31 204 SER A CA 1
ATOM 1643 C C . SER A 1 204 ? 2.927 41.953 -10.761 1.00 68.31 204 SER A C 1
ATOM 1645 O O . SER A 1 204 ? 3.504 42.190 -11.819 1.00 68.31 204 SER A O 1
ATOM 1647 N N . ILE A 1 205 ? 3.271 42.601 -9.646 1.00 65.50 205 ILE A N 1
ATOM 1648 C CA . ILE A 1 205 ? 4.409 43.537 -9.616 1.00 65.50 205 ILE A CA 1
ATOM 1649 C C . ILE A 1 205 ? 5.739 42.774 -9.688 1.00 65.50 205 ILE A C 1
ATOM 1651 O O . ILE A 1 205 ? 6.686 43.249 -10.321 1.00 65.50 205 ILE A O 1
ATOM 1655 N N . ASN A 1 206 ? 5.808 41.595 -9.063 1.00 64.62 206 ASN A N 1
ATOM 1656 C CA . ASN A 1 206 ? 7.003 40.753 -9.068 1.00 64.62 206 ASN A CA 1
ATOM 1657 C C . ASN A 1 206 ? 7.192 40.024 -10.411 1.00 64.62 206 ASN A C 1
ATOM 1659 O O . ASN A 1 206 ? 8.318 39.878 -10.882 1.00 64.62 206 ASN A O 1
ATOM 1663 N N . ASN A 1 207 ? 6.088 39.643 -11.057 1.00 57.53 207 ASN A N 1
ATOM 1664 C CA . ASN A 1 207 ? 6.055 39.023 -12.375 1.00 57.53 207 ASN A CA 1
ATOM 1665 C C . ASN A 1 207 ? 5.479 40.026 -13.379 1.00 57.53 207 ASN A C 1
ATOM 1667 O O . ASN A 1 207 ? 4.264 40.099 -13.552 1.00 57.53 207 ASN A O 1
ATOM 1671 N N . ARG A 1 208 ? 6.338 40.819 -14.040 1.00 53.50 208 ARG A N 1
ATOM 1672 C CA . ARG A 1 208 ? 5.914 41.692 -15.149 1.00 53.50 208 ARG A CA 1
ATOM 1673 C C . ARG A 1 208 ? 5.430 40.847 -16.330 1.00 53.50 208 ARG A C 1
ATOM 1675 O O . ARG A 1 208 ? 6.159 40.656 -17.300 1.00 53.50 208 ARG A O 1
ATOM 1682 N N . THR A 1 209 ? 4.181 40.415 -16.266 1.00 44.62 209 THR A N 1
ATOM 1683 C CA . THR A 1 209 ? 3.458 39.806 -17.376 1.00 44.62 209 THR A CA 1
ATOM 1684 C C . THR A 1 209 ? 2.106 40.494 -17.496 1.00 44.62 209 THR A C 1
ATOM 1686 O O . THR A 1 209 ? 1.285 40.528 -16.584 1.00 44.62 209 THR A O 1
ATOM 1689 N N . GLN A 1 210 ? 1.959 41.147 -18.638 1.00 47.16 210 GLN A N 1
ATOM 1690 C CA . GLN A 1 210 ? 0.806 41.887 -19.121 1.00 47.16 210 GLN A CA 1
ATOM 1691 C C . GLN A 1 210 ? -0.347 40.909 -19.404 1.00 47.16 210 GLN A C 1
ATOM 1693 O O . GLN A 1 210 ? -0.099 39.856 -19.983 1.00 47.16 210 GLN A O 1
ATOM 1698 N N . GLY A 1 211 ? -1.595 41.258 -19.077 1.00 42.03 211 GLY A N 1
ATOM 1699 C CA . GLY A 1 211 ? -2.748 40.481 -19.549 1.00 42.03 211 GLY A CA 1
ATOM 1700 C C . GLY A 1 211 ? -4.075 40.846 -18.895 1.00 42.03 211 GLY A C 1
ATOM 1701 O O . GLY A 1 211 ? -4.438 40.290 -17.867 1.00 42.03 211 GLY A O 1
ATOM 1702 N N . SER A 1 212 ? -4.787 41.797 -19.500 1.00 37.34 212 SER A N 1
ATOM 1703 C CA . SER A 1 212 ? -6.166 42.171 -19.173 1.00 37.34 212 SER A CA 1
ATOM 1704 C C . SER A 1 212 ? -7.150 41.080 -19.603 1.00 37.34 212 SER A C 1
ATOM 1706 O O . SER A 1 212 ? -7.010 40.484 -20.664 1.00 37.34 212 SER A O 1
ATOM 1708 N N . ILE A 1 213 ? -8.183 40.890 -18.792 1.00 49.16 213 ILE A N 1
ATOM 1709 C CA . ILE A 1 213 ? -9.284 39.944 -18.974 1.00 49.16 213 ILE A CA 1
ATOM 1710 C C . ILE A 1 213 ? -10.209 40.474 -20.086 1.00 49.16 213 ILE A C 1
ATOM 1712 O O . ILE A 1 213 ? -10.733 41.576 -19.917 1.00 49.16 213 ILE A O 1
ATOM 1716 N N . SER A 1 214 ? -10.388 39.743 -21.200 1.00 44.31 214 SER A N 1
ATOM 1717 C CA . SER A 1 214 ? -11.667 39.546 -21.937 1.00 44.31 214 SER A CA 1
ATOM 1718 C C . SER A 1 214 ? -11.498 38.829 -23.300 1.00 44.31 214 SER A C 1
ATOM 1720 O O . SER A 1 214 ? -10.723 39.241 -24.161 1.00 44.31 214 SER A O 1
ATOM 1722 N N . GLU A 1 215 ? -12.294 37.766 -23.464 1.00 43.78 215 GLU A N 1
ATOM 1723 C CA . GLU A 1 215 ? -12.960 37.225 -24.675 1.00 43.78 215 GLU A CA 1
ATOM 1724 C C . GLU A 1 215 ? -12.194 36.779 -25.939 1.00 43.78 215 GLU A C 1
ATOM 1726 O O . GLU A 1 215 ? -12.822 36.300 -26.876 1.00 43.78 215 GLU A O 1
ATOM 1731 N N . SER A 1 216 ? -10.863 36.783 -25.977 1.00 43.78 216 SER A N 1
ATOM 1732 C CA . SER A 1 216 ? -10.095 36.213 -27.116 1.00 43.78 216 SER A CA 1
ATOM 1733 C C . SER A 1 216 ? -9.413 34.865 -26.822 1.00 43.78 216 SER A C 1
ATOM 1735 O O . SER A 1 216 ? -8.668 34.348 -27.648 1.00 43.78 216 SER A O 1
ATOM 1737 N N . HIS A 1 217 ? -9.690 34.269 -25.658 1.00 44.31 217 HIS A N 1
ATOM 1738 C CA . HIS A 1 217 ? -8.844 33.235 -25.051 1.00 44.31 217 HIS A CA 1
ATOM 1739 C C . HIS A 1 217 ? -9.180 31.773 -25.386 1.00 44.31 217 HIS A C 1
ATOM 1741 O O . HIS A 1 217 ? -8.433 30.897 -24.970 1.00 44.31 217 HIS A O 1
ATOM 1747 N N . LEU A 1 218 ? -10.262 31.485 -26.121 1.00 46.81 218 LEU A N 1
ATOM 1748 C CA . LEU A 1 218 ? -10.568 30.103 -26.535 1.00 46.81 218 LEU A CA 1
ATOM 1749 C C . LEU A 1 218 ? -9.866 29.713 -27.842 1.00 46.81 218 LEU A C 1
ATOM 1751 O O . LEU A 1 218 ? -9.511 28.558 -28.023 1.00 46.81 218 LEU A O 1
ATOM 1755 N N . ALA A 1 219 ? -9.621 30.677 -28.735 1.00 54.12 219 ALA A N 1
ATOM 1756 C CA . ALA A 1 219 ? -8.927 30.433 -30.002 1.00 54.12 219 ALA A CA 1
ATOM 1757 C C . ALA A 1 219 ? -7.393 30.407 -29.859 1.00 54.12 219 ALA A C 1
ATOM 1759 O O . ALA A 1 219 ? -6.693 30.098 -30.817 1.00 54.12 219 ALA A O 1
ATOM 1760 N N . SER A 1 220 ? -6.871 30.771 -28.684 1.00 56.12 220 SER A N 1
ATOM 1761 C CA . SER A 1 220 ? -5.438 30.892 -28.409 1.00 56.12 220 SER A CA 1
ATOM 1762 C C . SER A 1 220 ? -4.964 29.957 -27.299 1.00 56.12 220 SER A C 1
ATOM 1764 O O . SER A 1 220 ? -3.936 30.241 -26.683 1.00 56.12 220 SER A O 1
ATOM 1766 N N . ILE A 1 221 ? -5.723 28.903 -26.984 1.00 68.25 221 ILE A N 1
ATOM 1767 C CA . ILE A 1 221 ? -5.218 27.861 -26.091 1.00 68.25 221 ILE A CA 1
ATOM 1768 C C . ILE A 1 221 ? -4.143 27.106 -26.882 1.00 68.25 221 ILE A C 1
ATOM 1770 O O . ILE A 1 221 ? -4.452 26.600 -27.961 1.00 68.25 221 ILE A O 1
ATOM 1774 N N . PRO A 1 222 ? -2.883 27.084 -26.420 1.00 65.56 222 PRO A N 1
ATOM 1775 C CA . PRO A 1 222 ? -1.830 26.351 -27.104 1.00 65.56 222 PRO A CA 1
ATOM 1776 C C . PRO A 1 222 ? -2.148 24.853 -27.084 1.00 65.56 222 PRO A C 1
ATOM 1778 O O . PRO A 1 222 ? -2.587 24.328 -26.060 1.00 65.56 222 PRO A O 1
ATOM 1781 N N . ASP A 1 223 ? -1.904 24.172 -28.206 1.00 69.00 223 ASP A N 1
ATOM 1782 C CA . ASP A 1 223 ? -2.244 22.754 -28.397 1.00 69.00 223 ASP A CA 1
ATOM 1783 C C . ASP A 1 223 ? -1.713 21.871 -27.254 1.00 69.00 223 ASP A C 1
ATOM 1785 O O . ASP A 1 223 ? -2.395 20.960 -26.793 1.00 69.00 223 ASP A O 1
ATOM 1789 N N . ASP A 1 224 ? -0.544 22.207 -26.710 1.00 68.12 224 ASP A N 1
ATOM 1790 C CA . ASP A 1 224 ? 0.085 21.503 -25.590 1.00 68.12 224 ASP A CA 1
ATOM 1791 C C . ASP A 1 224 ? -0.742 21.559 -24.292 1.00 68.12 224 ASP A C 1
ATOM 1793 O O . ASP A 1 224 ? -0.758 20.604 -23.517 1.00 68.12 224 ASP A O 1
ATOM 1797 N N . GLU A 1 225 ? -1.451 22.661 -24.041 1.00 69.94 225 GLU A N 1
ATOM 1798 C CA . GLU A 1 225 ? -2.295 22.836 -22.854 1.00 69.94 225 GLU A CA 1
ATOM 1799 C C . GLU A 1 225 ? -3.624 22.083 -23.008 1.00 69.94 225 GLU A C 1
ATOM 1801 O O . GLU A 1 225 ? -4.115 21.492 -22.044 1.00 69.94 225 GLU A O 1
ATOM 1806 N N . ILE A 1 226 ? -4.138 21.999 -24.241 1.00 69.88 226 ILE A N 1
ATOM 1807 C CA . ILE A 1 226 ? -5.279 21.143 -24.597 1.00 69.88 226 ILE A CA 1
ATOM 1808 C C . ILE A 1 226 ? -4.903 19.671 -24.403 1.00 69.88 226 ILE A C 1
ATOM 1810 O O . ILE A 1 226 ? -5.633 18.928 -23.747 1.00 69.88 226 ILE A O 1
ATOM 1814 N N . ILE A 1 227 ? -3.741 19.254 -24.914 1.00 64.62 227 ILE A N 1
ATOM 1815 C CA . ILE A 1 22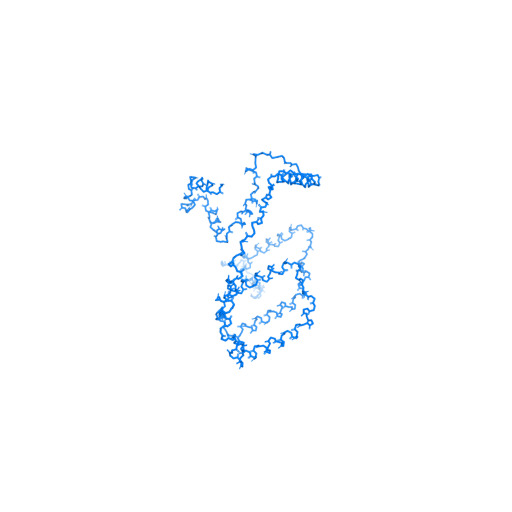7 ? -3.232 17.884 -24.774 1.00 64.62 227 ILE A CA 1
ATOM 1816 C C . ILE A 1 227 ? -3.044 17.534 -23.299 1.00 64.62 227 ILE A C 1
ATOM 1818 O O . ILE A 1 227 ? -3.465 16.464 -22.859 1.00 64.62 227 ILE A O 1
ATOM 1822 N N . ASN A 1 228 ? -2.462 18.441 -22.515 1.00 69.06 228 ASN A N 1
ATOM 1823 C CA . ASN A 1 228 ? -2.227 18.206 -21.098 1.00 69.06 228 ASN A CA 1
ATOM 1824 C C . ASN A 1 228 ? -3.550 18.082 -20.322 1.00 69.06 228 ASN A C 1
ATOM 1826 O O . ASN A 1 228 ? -3.710 17.156 -19.526 1.00 69.06 228 ASN A O 1
ATOM 1830 N N . TYR A 1 229 ? -4.533 18.941 -20.610 1.00 69.31 229 TYR A N 1
ATOM 1831 C CA . TYR A 1 229 ? -5.871 18.862 -20.018 1.00 69.31 229 TYR A CA 1
ATOM 1832 C C . TYR A 1 229 ? -6.591 17.551 -20.371 1.00 69.31 229 TYR A C 1
ATOM 1834 O O . TYR A 1 229 ? -7.125 16.886 -19.483 1.00 69.31 229 TYR A O 1
ATOM 1842 N N . LEU A 1 230 ? -6.546 17.134 -21.641 1.00 62.97 230 LEU A N 1
ATOM 1843 C CA . LEU A 1 230 ? -7.140 15.873 -22.093 1.00 62.97 230 LEU A CA 1
ATOM 1844 C C . LEU A 1 230 ? -6.437 14.658 -21.474 1.00 62.97 230 LEU A C 1
ATOM 1846 O O . LEU A 1 230 ? -7.100 13.716 -21.053 1.00 62.97 230 LEU A O 1
ATOM 1850 N N . SER A 1 231 ? -5.111 14.697 -21.340 1.00 61.12 231 SER A N 1
ATOM 1851 C CA . SER A 1 231 ? -4.337 13.621 -20.708 1.00 61.12 231 SER A CA 1
ATOM 1852 C C . SER A 1 231 ? -4.569 13.503 -19.198 1.00 61.12 231 SER A C 1
ATOM 1854 O O . SER A 1 231 ? -4.418 12.421 -18.639 1.00 61.12 231 SER A O 1
ATOM 1856 N N . ALA A 1 232 ? -4.946 14.602 -18.537 1.00 67.25 232 ALA A N 1
ATOM 1857 C CA . ALA A 1 232 ? -5.209 14.629 -17.102 1.00 67.25 232 ALA A CA 1
ATOM 1858 C C . ALA A 1 232 ? -6.611 14.114 -16.735 1.00 67.25 232 ALA A C 1
ATOM 1860 O O . ALA A 1 232 ? -6.836 13.740 -15.584 1.00 67.25 232 ALA A O 1
ATOM 1861 N N . LEU A 1 233 ? -7.549 14.119 -17.688 1.00 55.69 233 LEU A N 1
ATOM 1862 C CA . LEU A 1 233 ? -8.944 13.717 -17.479 1.00 55.69 233 LEU A CA 1
ATOM 1863 C C . LEU A 1 233 ? -9.280 12.330 -18.034 1.00 55.69 233 LEU A C 1
ATOM 1865 O O . LEU A 1 233 ? -10.238 11.728 -17.555 1.00 55.69 233 LEU A O 1
ATOM 1869 N N . ASN A 1 234 ? -8.511 11.822 -18.999 1.00 57.47 234 ASN A N 1
ATOM 1870 C CA . ASN A 1 234 ? -8.755 10.512 -19.599 1.00 57.47 234 ASN A CA 1
ATOM 1871 C C . ASN A 1 234 ? -7.931 9.397 -18.955 1.00 57.47 234 ASN A C 1
ATOM 1873 O O . ASN A 1 234 ? -6.735 9.550 -18.700 1.00 57.47 234 ASN A O 1
ATOM 1877 N N . ASP A 1 235 ? -8.561 8.235 -18.771 1.00 60.38 235 ASP A N 1
ATOM 1878 C CA . ASP A 1 235 ? -7.860 7.009 -18.397 1.00 60.38 235 ASP A CA 1
ATOM 1879 C C . ASP A 1 235 ? -7.065 6.468 -19.608 1.00 60.38 235 ASP A C 1
ATOM 1881 O O . ASP A 1 235 ? -7.330 6.812 -20.765 1.00 60.38 235 ASP A O 1
ATOM 1885 N N . SER A 1 236 ? -6.081 5.594 -19.378 1.00 58.69 236 SER A N 1
ATOM 1886 C CA . SER A 1 236 ? -5.214 5.036 -20.436 1.00 58.69 236 SER A CA 1
ATOM 1887 C C . SER A 1 236 ? -5.994 4.372 -21.579 1.00 58.69 236 SER A C 1
ATOM 1889 O O . SER A 1 236 ? -5.497 4.299 -22.703 1.00 58.69 236 SER A O 1
ATOM 1891 N N . HIS A 1 237 ? -7.209 3.889 -21.307 1.00 53.69 237 HIS A N 1
ATOM 1892 C CA . HIS A 1 237 ? -8.084 3.289 -22.313 1.00 53.69 237 HIS A CA 1
ATOM 1893 C C . HIS A 1 237 ? -8.714 4.335 -23.245 1.00 53.69 237 HIS A C 1
ATOM 1895 O O . HIS A 1 237 ? -8.821 4.109 -24.450 1.00 53.69 237 HIS A O 1
ATOM 1901 N N . ASP A 1 238 ? -9.052 5.507 -22.712 1.00 61.84 238 ASP A N 1
ATOM 1902 C CA . ASP A 1 238 ? -9.682 6.585 -23.470 1.00 61.84 238 ASP A CA 1
ATOM 1903 C C . ASP A 1 238 ? -8.659 7.314 -24.361 1.00 61.84 238 ASP A C 1
ATOM 1905 O O . ASP A 1 238 ? -8.992 7.792 -25.444 1.00 61.84 238 ASP A O 1
ATOM 1909 N N . ILE A 1 239 ? -7.382 7.348 -23.957 1.00 63.94 239 ILE A N 1
ATOM 1910 C CA . ILE A 1 239 ? -6.280 7.867 -24.789 1.00 63.94 239 ILE A CA 1
ATOM 1911 C C . ILE A 1 239 ? -6.052 6.992 -26.032 1.00 63.94 239 ILE A C 1
ATOM 1913 O O . ILE A 1 239 ? -5.835 7.529 -27.118 1.00 63.94 239 ILE A O 1
ATOM 1917 N N . LEU A 1 240 ? -6.141 5.661 -25.906 1.00 58.22 240 LEU A N 1
ATOM 1918 C CA . LEU A 1 240 ? -6.042 4.733 -27.045 1.00 58.22 240 LEU A CA 1
ATOM 1919 C C . LEU A 1 240 ? -7.167 4.962 -28.060 1.00 58.22 240 LEU A C 1
ATOM 1921 O O . LEU A 1 240 ? -6.916 4.991 -29.263 1.00 58.22 240 LEU A O 1
ATOM 1925 N N . TYR A 1 241 ? -8.383 5.192 -27.567 1.00 60.59 241 TYR A N 1
ATOM 1926 C CA . TYR A 1 241 ? -9.552 5.475 -28.394 1.00 60.59 241 TYR A CA 1
ATOM 1927 C C . TYR A 1 241 ? -9.437 6.819 -29.139 1.00 60.59 241 TYR A C 1
ATOM 1929 O O . TYR A 1 241 ? -9.739 6.906 -30.330 1.00 60.59 241 TYR A O 1
ATOM 1937 N N . ILE A 1 242 ? -8.935 7.866 -28.474 1.00 63.66 242 ILE A N 1
ATOM 1938 C CA . ILE A 1 242 ? -8.692 9.171 -29.111 1.00 63.66 242 ILE A CA 1
ATOM 1939 C C . ILE A 1 242 ? -7.569 9.078 -30.153 1.00 63.66 242 ILE A C 1
ATOM 1941 O O . ILE A 1 242 ? -7.700 9.645 -31.237 1.00 63.66 242 ILE A O 1
ATOM 1945 N N . MET A 1 243 ? -6.492 8.344 -29.859 1.00 59.62 243 MET A N 1
ATOM 1946 C CA . MET A 1 243 ? -5.383 8.136 -30.795 1.00 59.62 243 MET A CA 1
ATOM 1947 C C . MET A 1 243 ? -5.861 7.451 -32.085 1.00 59.62 243 MET A C 1
ATOM 1949 O O . MET A 1 243 ? -5.474 7.864 -33.176 1.00 59.62 243 MET A O 1
ATOM 1953 N N . GLU A 1 244 ? -6.751 6.461 -31.971 1.00 55.25 244 GLU A N 1
ATOM 1954 C CA . GLU A 1 244 ? -7.339 5.766 -33.121 1.00 55.25 244 GLU A CA 1
ATOM 1955 C C . GLU A 1 244 ? -8.214 6.694 -33.984 1.00 55.25 244 GLU A C 1
ATOM 1957 O O . GLU A 1 244 ? -8.151 6.613 -35.214 1.00 55.25 244 GLU A O 1
ATOM 1962 N N . CYS A 1 245 ? -8.943 7.641 -33.372 1.00 58.56 245 CYS A N 1
ATOM 1963 C CA . CYS A 1 245 ? -9.703 8.659 -34.112 1.00 58.56 245 CYS A CA 1
ATOM 1964 C C . CYS A 1 245 ? -8.827 9.759 -34.743 1.00 58.56 245 CYS A C 1
ATOM 1966 O O . CYS A 1 245 ? -9.194 10.283 -35.796 1.00 58.56 245 CYS A O 1
ATOM 1968 N N . ILE A 1 246 ? -7.680 10.111 -34.153 1.00 60.78 246 ILE A N 1
ATOM 1969 C CA . ILE A 1 246 ? -6.755 11.100 -34.740 1.00 60.78 246 ILE A CA 1
ATOM 1970 C C . ILE A 1 246 ? -6.027 10.508 -35.959 1.00 60.78 246 ILE A C 1
ATOM 1972 O O . ILE A 1 246 ? -5.898 11.181 -36.987 1.00 60.78 246 ILE A O 1
ATOM 1976 N N . ASP A 1 247 ? -5.603 9.245 -35.873 1.00 57.72 247 ASP A N 1
ATOM 1977 C CA . ASP A 1 247 ? -4.815 8.568 -36.915 1.00 57.72 247 ASP A CA 1
ATOM 1978 C C . ASP A 1 247 ? -5.646 8.231 -38.175 1.00 57.72 247 ASP A C 1
ATOM 1980 O O . ASP A 1 247 ? -5.122 8.218 -39.288 1.00 57.72 247 ASP A O 1
ATOM 1984 N N . HIS A 1 248 ? -6.967 8.045 -38.038 1.00 53.94 248 HIS A N 1
ATOM 1985 C CA . HIS A 1 248 ? -7.871 7.672 -39.144 1.00 53.94 248 HIS A CA 1
ATOM 1986 C C . HIS A 1 248 ? -8.686 8.835 -39.734 1.00 53.94 248 HIS A C 1
ATOM 1988 O O . HIS A 1 248 ? -9.658 8.613 -40.459 1.00 53.94 248 HIS A O 1
ATOM 1994 N N . SER A 1 249 ? -8.282 10.079 -39.479 1.00 51.62 249 SER A N 1
ATOM 1995 C CA . SER A 1 249 ? -9.059 11.289 -39.788 1.00 51.62 249 SER A CA 1
ATOM 1996 C C . SER A 1 249 ? -9.289 11.608 -41.271 1.00 51.62 249 SER A C 1
ATOM 1998 O O . SER A 1 249 ? -9.873 12.656 -41.550 1.00 51.62 249 SER A O 1
ATOM 2000 N N . HIS A 1 250 ? -8.905 10.745 -42.225 1.00 50.78 250 HIS A N 1
ATOM 2001 C CA . HIS A 1 250 ? -9.185 11.038 -43.631 1.00 50.78 250 HIS A CA 1
ATOM 2002 C C . HIS A 1 250 ? -10.122 10.100 -44.391 1.00 50.78 250 HIS A C 1
ATOM 2004 O O . HIS A 1 250 ? -10.851 10.623 -45.224 1.00 50.78 250 HIS A O 1
ATOM 2010 N N . ASP A 1 251 ? -10.213 8.798 -44.118 1.00 50.59 251 ASP A N 1
ATOM 2011 C CA . ASP A 1 251 ? -11.052 7.921 -44.955 1.00 50.59 251 ASP A CA 1
ATOM 2012 C C . ASP A 1 251 ? -11.476 6.633 -44.226 1.00 50.59 251 ASP A C 1
ATOM 2014 O O . ASP A 1 251 ? -10.991 5.548 -44.533 1.00 50.59 251 ASP A O 1
ATOM 2018 N N . SER A 1 252 ? -12.400 6.705 -43.265 1.00 47.00 252 SER A N 1
ATOM 2019 C CA . SER A 1 252 ? -13.337 5.591 -43.036 1.00 47.00 252 SER A CA 1
ATOM 2020 C C . SER A 1 252 ? -14.528 6.021 -42.185 1.00 47.00 252 SER A C 1
ATOM 2022 O O . SER A 1 252 ? -14.389 6.781 -41.230 1.00 47.00 252 SER A O 1
ATOM 2024 N N . GLU A 1 253 ? -15.713 5.511 -42.529 1.00 52.59 253 GLU A N 1
ATOM 2025 C CA . GLU A 1 253 ? -16.889 5.499 -41.656 1.00 52.59 253 GLU A CA 1
ATOM 2026 C C . GLU A 1 253 ? -16.587 4.643 -40.415 1.00 52.59 253 GLU A C 1
ATOM 2028 O O . GLU A 1 253 ? -16.912 3.459 -40.347 1.00 52.59 253 GLU A O 1
ATOM 2033 N N . GLY A 1 254 ? -15.920 5.244 -39.437 1.00 49.28 254 GLY A N 1
ATOM 2034 C CA . GLY A 1 254 ? -15.657 4.670 -38.127 1.00 49.28 254 GLY A CA 1
ATOM 2035 C C . GLY A 1 254 ? -16.177 5.599 -37.036 1.00 49.28 254 GLY A C 1
ATOM 2036 O O . GLY A 1 254 ? -16.072 6.813 -37.169 1.00 49.28 254 GLY A O 1
ATOM 2037 N N . ILE A 1 255 ? -16.763 4.976 -36.007 1.00 51.25 255 ILE A N 1
ATOM 2038 C CA . ILE A 1 255 ? -17.213 5.362 -34.644 1.00 51.25 255 ILE A CA 1
ATOM 2039 C C . ILE A 1 255 ? -17.267 6.861 -34.243 1.00 51.25 255 ILE A C 1
ATOM 2041 O O . ILE A 1 255 ? -18.179 7.263 -33.523 1.00 51.25 255 ILE A O 1
ATOM 2045 N N . CYS A 1 256 ? -16.374 7.717 -34.726 1.00 50.75 256 CYS A N 1
ATOM 2046 C CA . CYS A 1 256 ? -16.322 9.151 -34.452 1.00 50.75 256 CYS A CA 1
ATOM 2047 C C . CYS A 1 256 ? -17.381 10.004 -35.210 1.00 50.75 256 CYS A C 1
ATOM 2049 O O . CYS A 1 256 ? -17.408 11.221 -35.053 1.00 50.75 256 CYS A O 1
ATOM 2051 N N . THR A 1 257 ? -18.315 9.410 -35.969 1.00 52.09 257 THR A N 1
ATOM 2052 C CA . THR A 1 257 ? -19.393 10.142 -36.682 1.00 52.09 257 THR A CA 1
ATOM 2053 C C . THR A 1 257 ? -20.681 10.361 -35.879 1.00 52.09 257 THR A C 1
ATOM 2055 O O . THR A 1 257 ? -21.630 10.951 -36.399 1.00 52.09 257 THR A O 1
ATOM 2058 N N . HIS A 1 258 ? -20.757 9.894 -34.628 1.00 51.53 258 HIS A N 1
ATOM 2059 C CA . HIS A 1 258 ? -22.038 9.796 -33.920 1.00 51.53 258 HIS A CA 1
ATOM 2060 C C . HIS A 1 258 ? -22.296 10.808 -32.798 1.00 51.53 258 HIS A C 1
ATOM 2062 O O . HIS A 1 258 ? -23.393 10.783 -32.240 1.00 51.53 258 HIS A O 1
ATOM 2068 N N . VAL A 1 259 ? -21.363 11.716 -32.500 1.00 59.16 259 VAL A N 1
ATOM 2069 C CA . VAL A 1 259 ? -21.612 12.793 -31.529 1.00 59.16 259 VAL A CA 1
ATOM 2070 C C . VAL A 1 259 ? -22.289 13.947 -32.255 1.00 59.16 259 VAL A C 1
ATOM 2072 O O . VAL A 1 259 ? -21.652 14.685 -33.008 1.00 59.16 259 VAL A O 1
ATOM 2075 N N . LYS A 1 260 ? -23.605 14.072 -32.084 1.00 64.44 260 LYS A N 1
ATOM 2076 C CA . LYS A 1 260 ? -24.357 15.183 -32.665 1.00 64.44 260 LYS A CA 1
ATOM 2077 C C . LYS A 1 260 ? -24.162 16.413 -31.793 1.00 64.44 260 LYS A C 1
ATOM 2079 O O . LYS A 1 260 ? -24.122 16.319 -30.574 1.00 64.44 260 LYS A O 1
ATOM 2084 N N . GLU A 1 261 ? -24.100 17.573 -32.429 1.00 60.66 261 GLU A N 1
ATOM 2085 C CA . GLU A 1 261 ? -23.892 18.865 -31.765 1.00 60.66 261 GLU A CA 1
ATOM 2086 C C . GLU A 1 261 ? -24.915 19.128 -30.643 1.00 60.66 261 GLU A C 1
ATOM 2088 O O . GLU A 1 261 ? -24.560 19.618 -29.575 1.00 60.66 261 GLU A O 1
ATOM 2093 N N . ASN A 1 262 ? -26.152 18.656 -30.825 1.00 63.06 262 ASN A N 1
ATOM 2094 C CA . ASN A 1 262 ? -27.211 18.735 -29.817 1.00 63.06 262 ASN A CA 1
ATOM 2095 C C . ASN A 1 262 ? -26.899 17.941 -28.532 1.00 63.06 262 ASN A C 1
ATOM 2097 O O . ASN A 1 262 ? -27.288 18.364 -27.449 1.00 63.06 262 ASN A O 1
ATOM 2101 N N . ASP A 1 263 ? -26.193 16.809 -28.630 1.00 67.12 263 ASP A N 1
ATOM 2102 C CA . ASP A 1 263 ? -25.862 15.975 -27.465 1.00 67.12 263 ASP A CA 1
ATOM 2103 C C . ASP A 1 263 ? -24.794 16.659 -26.585 1.00 67.12 263 ASP A C 1
ATOM 2105 O O . ASP A 1 263 ? -24.755 16.476 -25.367 1.00 67.12 263 ASP A O 1
ATOM 2109 N N . ILE A 1 264 ? -23.942 17.488 -27.201 1.00 68.19 264 ILE A N 1
ATOM 2110 C CA . ILE A 1 264 ? -22.922 18.297 -26.518 1.00 68.19 264 ILE A CA 1
ATOM 2111 C C . ILE A 1 264 ? -23.588 19.467 -25.785 1.00 68.19 264 ILE A C 1
ATOM 2113 O O . ILE A 1 264 ? -23.235 19.772 -24.644 1.00 68.19 264 ILE A O 1
ATOM 2117 N N . GLU A 1 265 ? -24.573 20.102 -26.422 1.00 66.12 265 GLU A N 1
ATOM 2118 C CA . GLU A 1 265 ? -25.325 21.219 -25.844 1.00 66.12 265 GLU A CA 1
ATOM 2119 C C . GLU A 1 265 ? -26.143 20.781 -24.616 1.00 66.12 265 GLU A C 1
ATOM 2121 O O . GLU A 1 265 ? -26.124 21.454 -23.580 1.00 66.12 265 GLU A O 1
ATOM 2126 N N . ASP A 1 266 ? -26.778 19.607 -24.679 1.00 73.19 266 ASP A N 1
ATOM 2127 C CA . ASP A 1 266 ? -27.510 19.027 -23.547 1.00 73.19 266 ASP A CA 1
ATOM 2128 C C . ASP A 1 266 ? -26.583 18.670 -22.371 1.00 73.19 266 ASP A C 1
ATOM 2130 O O . ASP A 1 266 ? -26.922 18.921 -21.211 1.00 73.19 266 ASP A O 1
ATOM 2134 N N . TYR A 1 267 ? -25.388 18.137 -22.645 1.00 65.88 267 TYR A N 1
ATOM 2135 C CA . TYR A 1 267 ? -24.409 17.819 -21.602 1.00 65.88 267 TYR A CA 1
ATOM 2136 C C . TYR A 1 267 ? -23.882 19.075 -20.891 1.00 65.88 267 TYR A C 1
ATOM 2138 O O . TYR A 1 267 ? -23.791 19.105 -19.661 1.00 65.88 267 TYR A O 1
ATOM 2146 N N . LEU A 1 268 ? -23.575 20.135 -21.645 1.00 73.25 268 LEU A N 1
ATOM 2147 C CA . LEU A 1 268 ? -23.082 21.395 -21.081 1.00 73.25 268 LEU A CA 1
ATOM 2148 C C . LEU A 1 268 ? -24.137 22.102 -20.226 1.00 73.25 268 LEU A C 1
ATOM 2150 O O . LEU A 1 268 ? -23.800 22.642 -19.174 1.00 73.25 268 LEU A O 1
ATOM 2154 N N . ASN A 1 269 ? -25.409 22.039 -20.622 1.00 70.38 269 ASN A N 1
ATOM 2155 C CA . ASN A 1 269 ? -26.513 22.568 -19.818 1.00 70.38 269 ASN A CA 1
ATOM 2156 C C . ASN A 1 269 ? -26.764 21.773 -18.531 1.00 70.38 269 ASN A C 1
ATOM 2158 O O . ASN A 1 269 ? -27.339 22.309 -17.589 1.00 70.38 269 ASN A O 1
ATOM 2162 N N . TYR A 1 270 ? -26.371 20.499 -18.482 1.00 59.00 270 TYR A N 1
ATOM 2163 C CA . TYR A 1 270 ? -26.515 19.672 -17.284 1.00 59.00 270 TYR A CA 1
ATOM 2164 C C . TYR A 1 270 ? -25.350 19.845 -16.290 1.00 59.00 270 TYR A C 1
ATOM 2166 O O . TYR A 1 270 ? -25.518 19.597 -15.096 1.00 59.00 270 TYR A O 1
ATOM 2174 N N . ALA A 1 271 ? -24.168 20.244 -16.768 1.00 56.19 271 ALA A N 1
ATOM 2175 C CA . ALA A 1 271 ? -22.953 20.367 -15.958 1.00 56.19 271 ALA A CA 1
ATOM 2176 C C . ALA A 1 271 ? -22.734 21.761 -15.325 1.00 56.19 271 ALA A C 1
ATOM 2178 O O . ALA A 1 271 ? -21.914 21.879 -14.409 1.00 56.19 271 ALA A O 1
ATOM 2179 N N . LEU A 1 272 ? -23.440 22.792 -15.802 1.00 41.91 272 LEU A N 1
ATOM 2180 C CA . LEU A 1 272 ? -23.430 24.176 -15.294 1.00 41.91 272 LEU A CA 1
ATOM 2181 C C . LEU A 1 272 ? -24.648 24.469 -14.409 1.00 41.91 272 LEU A C 1
ATOM 2183 O O . LEU A 1 272 ? -24.464 25.183 -13.395 1.00 41.91 272 LEU A O 1
#

Secondary structure (DSSP, 8-state):
------PPTT-TT----GGGSS---PPPTTHHHHHHHHHHHHHHHHTS-SS-----PPPTTHHHHHHHHHHHHHHHHHHHSS-----PPPTTHHHHHHHHHHHHHHHHHHHTSS---PPTTHHHHHHHHHHHHHHHHHHHHH-SS-S-PPPTTHHHHHHHHHHHHHTT------------GGGTHHHHHHHHHHHHHHHHHHHHHHS------SS--STT--HHHHHHHHHHHS-HHHHHHHHHHHHTTTS---STT---HHHHHHHHHHH-

Radius of gyration: 43.78 Å; chains: 1; bounding box: 98×69×123 Å

Organism: NCBI:txid2484746

Sequence (272 aa):
MKEDNTYYDGMDGLNLPGSLRINPFVVPENYFDQLSSSVLSQARLDRLPTAERIGFTVPESYFSQLTNNIQLHIKVEQYKDTTHREWDVPKGYFEDLSDKILSQTKIEAVAKQEEFEVPIDYFESLSARIQTKIFEDKLKTQVSDDGFTIPEDYTGILKDKIVAQTIGKEKQKTIVRKLNFNKWVSYVSAACVAVVIGVVSYNSINNRTQGSISESHLASIPDDEIINYLSALNDSHDILYIMECIDHSHDSEGICTHVKENDIEDYLNYAL